Protein AF-A0A6A4GNB5-F1 (afdb_monomer_lite)

Structure (mmCIF, N/CA/C/O backbone):
data_AF-A0A6A4GNB5-F1
#
_entry.id   AF-A0A6A4GNB5-F1
#
loop_
_atom_site.group_PDB
_atom_site.id
_atom_site.type_symbol
_atom_site.label_atom_id
_atom_site.label_alt_id
_atom_site.label_comp_id
_atom_site.label_asym_id
_atom_site.label_entity_id
_atom_site.label_seq_id
_atom_site.pdbx_PDB_ins_code
_atom_site.Cartn_x
_atom_site.Cartn_y
_atom_site.Cartn_z
_atom_site.occupancy
_atom_site.B_iso_or_equiv
_atom_site.auth_seq_id
_atom_site.auth_comp_id
_atom_site.auth_asym_id
_atom_site.auth_atom_id
_atom_site.pdbx_PDB_model_num
ATOM 1 N N . MET A 1 1 ? 9.837 33.954 -17.337 1.00 42.62 1 MET A N 1
ATOM 2 C CA . MET A 1 1 ? 8.956 33.979 -18.533 1.00 42.62 1 MET A CA 1
ATOM 3 C C . MET A 1 1 ? 9.081 35.262 -19.354 1.00 42.62 1 MET A C 1
ATOM 5 O O . MET A 1 1 ? 9.241 35.157 -20.560 1.00 42.62 1 MET A O 1
ATOM 9 N N . GLN A 1 2 ? 9.075 36.462 -18.757 1.00 51.56 2 GLN A N 1
ATOM 10 C CA . GLN A 1 2 ? 9.210 37.727 -19.510 1.00 51.56 2 GLN A CA 1
ATOM 11 C C . GLN A 1 2 ? 10.551 37.891 -20.254 1.00 51.56 2 GLN A C 1
ATOM 13 O O . GLN A 1 2 ? 10.595 38.503 -21.313 1.00 51.56 2 GLN A O 1
ATOM 18 N N . SER A 1 3 ? 11.636 37.311 -19.738 1.00 50.31 3 SER A N 1
ATOM 19 C CA . SER A 1 3 ? 12.963 37.313 -20.369 1.00 50.31 3 SER A CA 1
ATOM 20 C C . SER A 1 3 ? 13.026 36.488 -21.661 1.00 50.31 3 SER A C 1
ATOM 22 O O . SER A 1 3 ? 13.654 36.925 -22.617 1.00 50.31 3 SER A O 1
ATOM 24 N N . LEU A 1 4 ? 12.329 35.348 -21.718 1.00 47.59 4 LEU A N 1
ATOM 25 C CA . LEU A 1 4 ? 12.220 34.511 -22.922 1.00 47.59 4 LEU A CA 1
ATOM 26 C C . LEU A 1 4 ? 11.315 35.145 -23.984 1.00 47.59 4 LEU A C 1
ATOM 28 O O . LEU A 1 4 ? 11.635 35.096 -25.165 1.00 47.59 4 LEU A O 1
ATOM 32 N N . LEU A 1 5 ? 10.221 35.787 -23.563 1.00 62.22 5 LEU A N 1
ATOM 33 C CA . LEU A 1 5 ? 9.347 36.539 -24.469 1.00 62.22 5 LEU A CA 1
ATOM 34 C C . LEU A 1 5 ? 10.069 37.744 -25.074 1.00 62.22 5 LEU A C 1
ATOM 36 O O . LEU A 1 5 ? 9.971 37.975 -26.273 1.00 62.22 5 LEU A O 1
ATOM 40 N N . ARG A 1 6 ? 10.837 38.477 -24.263 1.00 56.16 6 ARG A N 1
ATOM 41 C CA . ARG A 1 6 ? 11.647 39.599 -24.740 1.00 56.16 6 ARG A CA 1
ATOM 42 C C . ARG A 1 6 ? 12.725 39.139 -25.720 1.00 56.16 6 ARG A C 1
ATOM 44 O O . ARG A 1 6 ? 12.811 39.698 -26.803 1.00 56.16 6 ARG A O 1
ATOM 51 N N . TRP A 1 7 ? 13.449 38.067 -25.393 1.00 66.81 7 TRP A N 1
ATOM 52 C CA . TRP A 1 7 ? 14.433 37.480 -26.304 1.00 66.81 7 TRP A CA 1
ATOM 53 C C . TRP A 1 7 ? 13.791 37.002 -27.617 1.00 66.81 7 TRP A C 1
ATOM 55 O O . TRP A 1 7 ? 14.328 37.253 -28.692 1.00 66.81 7 TRP A O 1
ATOM 65 N N . GLY A 1 8 ? 12.616 36.368 -27.545 1.00 56.78 8 GLY A N 1
ATOM 66 C CA . GLY A 1 8 ? 11.867 35.921 -28.719 1.00 56.78 8 GLY A CA 1
ATOM 67 C C . GLY A 1 8 ? 11.406 37.073 -29.611 1.00 56.78 8 GLY A C 1
ATOM 68 O O . GLY A 1 8 ? 11.487 36.957 -30.827 1.00 56.78 8 GLY A O 1
ATOM 69 N N . ILE A 1 9 ? 10.984 38.198 -29.030 1.00 66.50 9 ILE A N 1
ATOM 70 C CA . ILE A 1 9 ? 10.600 39.407 -29.776 1.00 66.50 9 ILE A CA 1
ATOM 71 C C . ILE A 1 9 ? 11.830 40.080 -30.400 1.00 66.50 9 ILE A C 1
ATOM 73 O O . ILE A 1 9 ? 11.778 40.477 -31.558 1.00 66.50 9 ILE A O 1
ATOM 77 N N . GLU A 1 10 ? 12.943 40.162 -29.669 1.00 61.97 10 GLU A N 1
ATOM 78 C CA . GLU A 1 10 ? 14.196 40.771 -30.142 1.00 61.97 10 GLU A CA 1
ATOM 79 C C . GLU A 1 10 ? 14.857 39.976 -31.281 1.00 61.97 10 GLU A C 1
ATOM 81 O O . GLU A 1 10 ? 15.530 40.562 -32.126 1.00 61.97 10 GLU A O 1
ATOM 86 N N . ASN A 1 11 ? 14.649 38.656 -31.329 1.00 59.22 11 ASN A N 1
ATOM 87 C CA . ASN A 1 11 ? 15.238 37.766 -32.337 1.00 59.22 11 ASN A CA 1
ATOM 88 C C . ASN A 1 11 ? 14.237 37.302 -33.411 1.00 59.22 11 ASN A C 1
ATOM 90 O O . ASN A 1 11 ? 14.600 36.523 -34.293 1.00 59.22 11 ASN A O 1
ATOM 94 N N . SER A 1 12 ? 12.991 37.782 -33.364 1.00 52.91 12 SER A N 1
ATOM 95 C CA . SER A 1 12 ? 12.018 37.589 -34.440 1.00 52.91 12 SER A CA 1
ATOM 96 C C . SER A 1 12 ? 12.121 38.762 -35.406 1.00 52.91 12 SER A C 1
ATOM 98 O O . SER A 1 12 ? 11.853 39.905 -35.047 1.00 52.91 12 SER A O 1
ATOM 100 N N . THR A 1 13 ? 12.526 38.496 -36.646 1.00 51.34 13 THR A N 1
ATOM 101 C CA . THR A 1 13 ? 12.601 39.521 -37.693 1.00 51.34 13 THR A CA 1
ATOM 102 C C 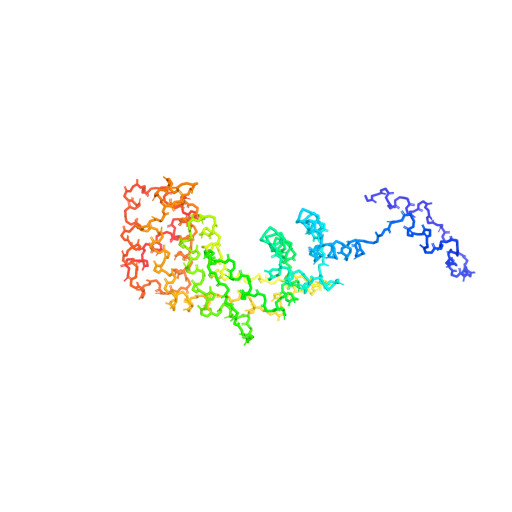. THR A 1 13 ? 11.221 40.150 -37.928 1.00 51.34 13 THR A C 1
ATOM 104 O O . THR A 1 13 ? 10.265 39.397 -38.146 1.00 51.34 13 THR A O 1
ATOM 107 N N . PRO A 1 14 ? 11.090 41.491 -37.940 1.00 47.81 14 PRO A N 1
ATOM 108 C CA . PRO A 1 14 ? 9.859 42.152 -38.346 1.00 47.81 14 PRO A CA 1
ATOM 109 C C . PRO A 1 14 ? 9.521 41.738 -39.776 1.00 47.81 14 PRO A C 1
ATOM 111 O O . PRO A 1 14 ? 10.342 41.852 -40.686 1.00 47.81 14 PRO A O 1
ATOM 114 N N . GLN A 1 15 ? 8.320 41.207 -39.959 1.00 48.16 15 GLN A N 1
ATOM 115 C CA . GLN A 1 15 ? 7.794 40.810 -41.252 1.00 48.16 15 GLN A CA 1
ATOM 116 C C . GLN A 1 15 ? 7.449 42.081 -42.037 1.00 48.16 15 GLN A C 1
ATOM 118 O O . GLN A 1 15 ? 6.318 42.560 -41.992 1.00 48.16 15 GLN A O 1
ATOM 123 N N . ASP A 1 16 ? 8.443 42.656 -42.717 1.00 44.44 16 ASP A N 1
ATOM 124 C CA . ASP A 1 16 ? 8.198 43.686 -43.719 1.00 44.44 16 ASP A CA 1
ATOM 125 C C . ASP A 1 16 ? 7.262 43.118 -44.790 1.00 44.44 16 ASP A C 1
ATOM 127 O O . ASP A 1 16 ? 7.420 41.9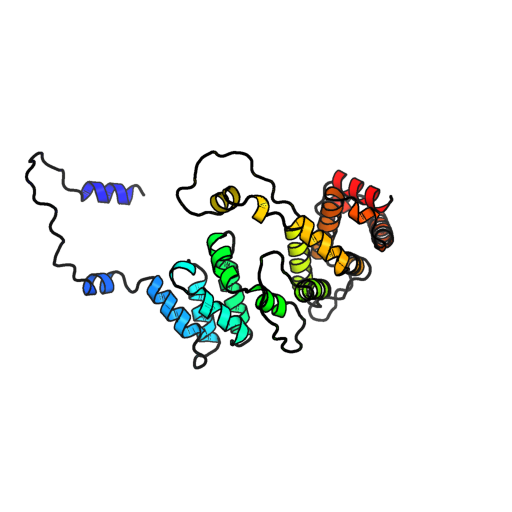96 -45.281 1.00 44.44 16 ASP A O 1
ATOM 131 N N . ALA A 1 17 ? 6.242 43.909 -45.105 1.00 47.84 17 ALA A N 1
ATOM 132 C CA . ALA A 1 17 ? 5.132 43.595 -45.984 1.00 47.84 17 ALA A CA 1
ATOM 133 C C . ALA A 1 17 ? 5.570 43.397 -47.448 1.00 47.84 17 ALA A C 1
ATOM 135 O O . ALA A 1 17 ? 5.301 44.232 -48.309 1.00 47.84 17 ALA A O 1
ATOM 136 N N . ASN A 1 18 ? 6.212 42.268 -47.750 1.00 42.56 18 ASN A N 1
ATOM 137 C CA . ASN A 1 18 ? 6.386 41.789 -49.114 1.00 42.56 18 ASN A CA 1
ATOM 138 C C . ASN A 1 18 ? 5.988 40.309 -49.186 1.00 42.56 18 ASN A C 1
ATOM 140 O O . ASN A 1 18 ? 6.663 39.423 -48.667 1.00 42.56 18 ASN A O 1
ATOM 144 N N . THR A 1 19 ? 4.848 40.043 -49.815 1.00 50.81 19 THR A N 1
ATOM 145 C CA . THR A 1 19 ? 4.125 38.761 -49.875 1.00 50.81 19 THR A CA 1
ATOM 146 C C . THR A 1 19 ? 4.803 37.667 -50.717 1.00 50.81 19 THR A C 1
ATOM 148 O O . THR A 1 19 ? 4.126 36.774 -51.205 1.00 50.81 19 THR A O 1
ATOM 151 N N . ASN A 1 20 ? 6.131 37.680 -50.867 1.00 51.56 20 ASN A N 1
ATOM 152 C CA . ASN A 1 20 ? 6.889 36.685 -51.641 1.00 51.56 20 ASN A CA 1
ATOM 153 C C . ASN A 1 20 ? 8.238 36.312 -50.992 1.00 51.56 20 ASN A C 1
ATOM 155 O O . ASN A 1 20 ? 9.244 36.154 -51.682 1.00 51.56 20 ASN A O 1
ATOM 159 N N . ALA A 1 21 ? 8.292 36.164 -49.666 1.00 48.59 21 ALA A N 1
ATOM 160 C CA . ALA A 1 21 ? 9.437 35.512 -49.030 1.00 48.59 21 ALA A CA 1
ATOM 161 C C . ALA A 1 21 ? 9.293 33.981 -49.168 1.00 48.59 21 ALA A C 1
ATOM 163 O O . ALA A 1 21 ? 8.255 33.445 -48.766 1.00 48.59 21 ALA A O 1
ATOM 164 N N . PRO A 1 22 ? 10.282 33.258 -49.734 1.00 50.69 22 PRO A N 1
ATOM 165 C CA . PRO A 1 22 ? 10.256 31.801 -49.728 1.00 50.69 22 PRO A CA 1
ATOM 166 C C . PRO A 1 22 ? 10.206 31.295 -48.277 1.00 50.69 22 PRO A C 1
ATOM 168 O O . PRO A 1 22 ? 10.754 31.953 -47.386 1.00 50.69 22 PRO A O 1
ATOM 171 N N . PRO A 1 23 ? 9.534 30.156 -48.015 1.00 55.41 23 PRO A N 1
ATOM 172 C CA . PRO A 1 23 ? 9.429 29.606 -46.668 1.00 55.41 23 PRO A CA 1
ATOM 173 C C . PRO A 1 23 ? 10.828 29.470 -46.053 1.00 55.41 23 PRO A C 1
ATOM 175 O O . PRO A 1 23 ? 11.766 29.155 -46.791 1.00 55.41 23 PRO A O 1
ATOM 178 N N . PRO A 1 24 ? 10.986 29.706 -44.735 1.00 56.59 24 PRO A N 1
ATOM 179 C CA . PRO A 1 24 ? 12.287 29.657 -44.085 1.00 56.59 24 PRO A CA 1
ATOM 180 C C . PRO A 1 24 ? 12.951 28.318 -44.400 1.00 56.59 24 PRO A C 1
ATOM 182 O O . PRO A 1 24 ? 12.452 27.250 -44.036 1.00 56.59 24 PRO A O 1
ATOM 185 N N . THR A 1 25 ? 14.058 28.375 -45.136 1.00 57.12 25 THR A N 1
ATOM 186 C CA . THR A 1 25 ? 14.851 27.204 -45.483 1.00 57.12 25 THR A CA 1
ATOM 187 C C . THR A 1 25 ? 15.336 26.581 -44.181 1.00 57.12 25 THR A C 1
ATOM 189 O O . THR A 1 25 ? 15.928 27.270 -43.347 1.00 57.12 25 THR A O 1
ATOM 192 N N . ARG A 1 26 ? 15.072 25.282 -43.975 1.00 54.56 26 ARG A N 1
ATOM 193 C CA . ARG A 1 26 ? 15.668 24.549 -42.850 1.00 54.56 26 ARG A CA 1
ATOM 194 C C . ARG A 1 26 ? 17.178 24.761 -42.916 1.00 54.56 26 ARG A C 1
ATOM 196 O O . ARG A 1 26 ? 17.787 24.462 -43.940 1.00 54.56 26 ARG A O 1
ATOM 203 N N . ARG A 1 27 ? 17.746 25.301 -41.838 1.00 54.72 27 ARG A N 1
ATOM 204 C CA . ARG A 1 27 ? 19.188 25.463 -41.649 1.00 54.72 27 ARG A CA 1
ATOM 205 C C . ARG A 1 27 ? 19.870 24.107 -41.837 1.00 54.72 27 ARG A C 1
ATOM 207 O O . ARG A 1 27 ? 19.710 23.214 -41.013 1.00 54.72 27 ARG A O 1
ATOM 214 N N . SER A 1 28 ? 20.547 23.933 -42.969 1.00 58.00 28 SER A N 1
ATOM 215 C CA . SER A 1 28 ? 21.231 22.696 -43.367 1.00 58.00 28 SER A CA 1
ATOM 216 C C . SER A 1 28 ? 22.565 22.481 -42.641 1.00 58.00 28 SER A C 1
ATOM 218 O O . SER A 1 28 ? 23.207 21.457 -42.834 1.00 58.00 28 SER A O 1
ATOM 220 N N . ASP A 1 29 ? 22.987 23.453 -41.832 1.00 60.56 29 ASP A N 1
ATOM 221 C CA . ASP A 1 29 ? 24.193 23.458 -40.999 1.00 60.56 29 ASP A CA 1
ATOM 222 C C . ASP A 1 29 ? 23.993 22.793 -39.626 1.00 60.56 29 ASP A C 1
ATOM 224 O O . ASP A 1 29 ? 24.969 22.439 -38.968 1.00 60.56 29 ASP A O 1
ATOM 228 N N . LEU A 1 30 ? 22.746 22.564 -39.204 1.00 55.66 30 LEU A N 1
ATOM 229 C CA . LEU A 1 30 ? 22.427 21.811 -37.991 1.00 55.66 30 LEU A CA 1
ATOM 230 C C . LEU A 1 30 ? 22.296 20.322 -38.330 1.00 55.66 30 LEU A C 1
ATOM 232 O O . LEU A 1 30 ? 21.196 19.793 -38.492 1.00 55.66 30 LEU A O 1
ATOM 236 N N . ASN A 1 31 ? 23.439 19.654 -38.478 1.00 65.50 31 ASN A N 1
ATOM 237 C CA . ASN A 1 31 ? 23.479 18.200 -38.617 1.00 65.50 31 ASN A CA 1
ATOM 238 C C . ASN A 1 31 ? 22.973 17.556 -37.303 1.00 65.50 31 ASN A C 1
ATOM 240 O O . ASN A 1 31 ? 23.330 18.068 -36.238 1.00 65.50 31 ASN A O 1
ATOM 244 N N . PRO A 1 32 ? 22.188 16.459 -37.326 1.00 65.00 32 PRO A N 1
ATOM 245 C CA . PRO A 1 32 ? 21.670 15.814 -36.115 1.00 65.00 32 PRO A CA 1
ATOM 246 C C . PRO A 1 32 ? 22.760 15.506 -35.082 1.00 65.00 32 PRO A C 1
ATOM 248 O O . PRO A 1 32 ? 22.564 15.754 -33.904 1.00 65.00 32 PRO A O 1
ATOM 251 N N . GLU A 1 33 ? 23.960 15.132 -35.533 1.00 68.31 33 GLU A N 1
ATOM 252 C CA . GLU A 1 33 ? 25.117 14.897 -34.658 1.00 68.31 33 GLU A CA 1
ATOM 253 C C . GLU A 1 33 ? 25.563 16.138 -33.861 1.00 68.31 33 GLU A C 1
ATOM 255 O O . GLU A 1 33 ? 26.023 16.010 -32.732 1.00 68.31 33 GLU A O 1
ATOM 260 N N . ILE A 1 34 ? 25.427 17.352 -34.413 1.00 68.88 34 ILE A N 1
ATOM 261 C CA . ILE A 1 34 ? 25.762 18.602 -33.705 1.00 68.88 34 ILE A CA 1
ATOM 262 C C . ILE A 1 34 ? 24.663 18.942 -32.693 1.00 68.88 34 ILE A C 1
ATOM 264 O O . ILE A 1 34 ? 24.955 19.465 -31.619 1.00 68.88 34 ILE A O 1
ATOM 268 N N . ILE A 1 35 ? 23.407 18.632 -33.025 1.00 67.00 35 ILE A N 1
ATOM 269 C CA . ILE A 1 35 ? 22.266 18.795 -32.120 1.00 67.00 35 ILE A CA 1
ATOM 270 C C . ILE A 1 35 ? 22.406 17.834 -30.932 1.00 67.00 35 ILE A C 1
ATOM 272 O O . ILE A 1 35 ? 22.287 18.278 -29.794 1.00 67.00 35 ILE A O 1
ATOM 276 N N . ASP A 1 36 ? 22.746 16.570 -31.180 1.00 67.81 36 ASP A N 1
ATOM 277 C CA . ASP A 1 36 ? 22.967 15.557 -30.143 1.00 67.81 36 ASP A CA 1
ATOM 278 C C . ASP A 1 36 ? 24.204 15.878 -29.289 1.00 67.81 36 ASP A C 1
ATOM 280 O O . ASP A 1 36 ? 24.191 15.695 -28.074 1.00 67.81 36 ASP A O 1
ATOM 284 N N . LEU A 1 37 ? 25.262 16.438 -29.889 1.00 71.62 37 LEU A N 1
ATOM 285 C CA . LEU A 1 37 ? 26.440 16.906 -29.151 1.00 71.62 37 LEU A CA 1
ATOM 286 C C . LEU A 1 37 ? 26.121 18.097 -28.231 1.00 71.62 37 LEU A C 1
ATOM 288 O O . LEU A 1 37 ? 26.737 18.240 -27.176 1.00 71.62 37 LEU A O 1
ATOM 292 N N . LEU A 1 38 ? 25.179 18.960 -28.626 1.00 72.62 38 LEU A N 1
ATOM 293 C CA . LEU A 1 38 ? 24.798 20.155 -27.869 1.00 72.62 38 LEU A CA 1
ATOM 294 C C . LEU A 1 38 ? 23.736 19.865 -26.793 1.00 72.62 38 LEU A C 1
ATOM 296 O O . LEU A 1 38 ? 23.764 20.486 -25.732 1.00 72.62 38 LEU A O 1
ATOM 300 N N . LEU A 1 39 ? 22.789 18.966 -27.079 1.00 70.50 39 LEU A N 1
ATOM 301 C CA . LEU A 1 39 ? 21.651 18.640 -26.210 1.00 70.50 39 LEU A CA 1
ATOM 302 C C . LEU A 1 39 ? 21.870 17.381 -25.361 1.00 70.50 39 LEU A C 1
ATOM 304 O O . LEU A 1 39 ? 21.165 17.198 -24.372 1.00 70.50 39 LEU A O 1
ATOM 308 N N . GLY A 1 40 ? 22.853 16.548 -25.707 1.00 75.00 40 GLY A N 1
ATOM 309 C CA . GLY A 1 40 ? 23.080 15.257 -25.068 1.00 75.00 40 GLY A CA 1
ATOM 310 C C . GLY A 1 40 ? 22.045 14.204 -25.473 1.00 75.00 40 GLY A C 1
ATOM 311 O O . GLY A 1 40 ? 21.221 14.415 -26.363 1.00 75.00 40 GLY A O 1
ATOM 312 N N . LYS A 1 41 ? 22.098 13.044 -24.806 1.00 78.31 41 LYS A N 1
ATOM 313 C CA . LYS A 1 41 ? 21.099 11.979 -24.980 1.00 78.31 41 LYS A CA 1
ATOM 314 C C . LYS A 1 41 ? 19.733 12.458 -24.505 1.00 78.31 41 LYS A C 1
ATOM 316 O O . LYS A 1 41 ? 19.635 13.193 -23.524 1.00 78.31 41 LYS A O 1
ATOM 321 N N . SER A 1 42 ? 18.679 11.983 -25.155 1.00 81.38 42 SER A N 1
ATOM 322 C CA . SER A 1 42 ? 17.320 12.250 -24.689 1.00 81.38 42 SER A CA 1
ATOM 323 C C . SER A 1 42 ? 17.026 11.528 -23.368 1.00 81.38 42 SER A C 1
ATOM 325 O O . SER A 1 42 ? 17.522 10.424 -23.130 1.00 81.38 42 SER A O 1
ATOM 327 N N . ASP A 1 43 ? 16.134 12.088 -22.544 1.00 76.81 43 ASP A N 1
ATOM 328 C CA . ASP A 1 43 ? 15.658 11.436 -21.310 1.00 76.81 43 ASP A CA 1
ATOM 329 C C . ASP A 1 43 ? 15.139 10.012 -21.580 1.00 76.81 43 ASP A C 1
ATOM 331 O O . ASP A 1 43 ? 15.375 9.087 -20.809 1.00 76.81 43 ASP A O 1
ATOM 335 N N . ALA A 1 44 ? 14.485 9.802 -22.726 1.00 81.81 44 ALA A N 1
ATOM 336 C CA . ALA A 1 44 ? 13.978 8.498 -23.142 1.00 81.81 44 ALA A CA 1
ATOM 337 C C . ALA A 1 44 ? 15.084 7.458 -23.390 1.00 81.81 44 ALA A C 1
ATOM 339 O O . ALA A 1 44 ? 14.875 6.269 -23.137 1.00 81.81 44 ALA A O 1
ATOM 340 N N . GLU A 1 45 ? 16.236 7.878 -23.913 1.00 84.12 45 GLU A N 1
ATOM 341 C CA . GLU A 1 45 ? 17.396 7.005 -24.111 1.00 84.12 45 GLU A CA 1
ATOM 342 C C . GLU A 1 45 ? 18.079 6.703 -22.782 1.00 84.12 45 GLU A C 1
ATOM 344 O O . GLU A 1 45 ? 18.349 5.536 -22.502 1.00 84.12 45 GLU A O 1
ATOM 349 N N . LEU A 1 46 ? 18.256 7.716 -21.926 1.00 84.75 46 LEU A N 1
ATOM 350 C CA . LEU A 1 46 ? 18.803 7.541 -20.578 1.00 84.75 46 LEU A CA 1
ATOM 351 C C . LEU A 1 46 ? 17.964 6.558 -19.753 1.00 84.75 46 LEU A C 1
ATOM 353 O O . LEU A 1 46 ? 18.512 5.670 -19.108 1.00 84.75 46 LEU A O 1
ATOM 357 N N . MET A 1 47 ? 16.635 6.633 -19.844 1.00 86.38 47 MET A N 1
ATOM 358 C CA . MET A 1 47 ? 15.736 5.695 -19.167 1.00 86.38 47 MET A CA 1
ATOM 359 C C . MET A 1 47 ? 15.864 4.256 -19.678 1.00 86.38 47 MET A C 1
ATOM 361 O O . MET A 1 47 ? 15.764 3.306 -18.903 1.00 86.38 47 MET A O 1
ATOM 365 N N . LYS A 1 48 ? 16.070 4.062 -20.985 1.00 88.75 48 LYS A N 1
ATOM 366 C CA . LYS A 1 48 ? 16.279 2.719 -21.548 1.00 88.75 48 LYS A CA 1
ATOM 367 C C . LYS A 1 48 ? 17.625 2.141 -21.129 1.00 88.75 48 LYS A C 1
ATOM 369 O O . LYS A 1 48 ? 17.701 0.949 -20.848 1.00 88.75 48 LYS A O 1
ATOM 374 N N . GLU A 1 49 ? 18.661 2.974 -21.066 1.00 90.88 49 GLU A N 1
ATOM 375 C CA . GLU A 1 49 ? 19.979 2.580 -20.562 1.00 90.88 49 GLU A CA 1
ATOM 376 C C . GLU A 1 49 ? 19.919 2.221 -19.076 1.00 90.88 49 GLU A C 1
ATOM 378 O O . GLU A 1 49 ? 20.392 1.153 -18.692 1.00 90.88 49 GLU A O 1
ATOM 383 N N . ALA A 1 50 ? 19.256 3.043 -18.262 1.00 91.88 50 ALA A N 1
ATOM 384 C CA . ALA A 1 50 ? 19.016 2.766 -16.851 1.00 91.88 50 ALA A CA 1
ATOM 385 C C . ALA A 1 50 ? 18.241 1.452 -16.657 1.00 91.88 50 ALA A C 1
ATOM 387 O O . ALA A 1 50 ? 18.652 0.595 -15.877 1.00 91.88 50 ALA A O 1
ATOM 388 N N . MET A 1 51 ? 17.184 1.218 -17.443 1.00 93.94 51 MET A N 1
ATOM 389 C CA . MET A 1 51 ? 16.467 -0.058 -17.404 1.00 93.94 51 MET A CA 1
ATOM 390 C C . MET A 1 51 ? 17.370 -1.244 -17.758 1.00 93.94 51 MET A C 1
ATOM 392 O O . MET A 1 51 ? 17.308 -2.279 -17.099 1.00 93.94 51 MET A O 1
ATOM 396 N N . ALA A 1 52 ? 18.214 -1.104 -18.785 1.00 94.19 52 ALA A N 1
ATOM 397 C CA . ALA A 1 52 ? 19.136 -2.157 -19.197 1.00 94.19 52 ALA A CA 1
ATOM 398 C C . ALA A 1 52 ? 20.143 -2.506 -18.089 1.00 94.19 52 ALA A C 1
ATOM 400 O O . ALA A 1 52 ? 20.447 -3.681 -17.903 1.00 94.19 52 ALA A O 1
ATOM 401 N N . ILE A 1 53 ? 20.611 -1.510 -17.329 1.00 94.38 53 ILE A N 1
ATOM 402 C CA . ILE A 1 53 ? 21.477 -1.724 -16.162 1.00 94.38 53 ILE A CA 1
ATOM 403 C C . ILE A 1 53 ? 20.698 -2.429 -15.046 1.00 94.38 53 ILE A C 1
ATOM 405 O O . ILE A 1 53 ? 21.170 -3.435 -14.526 1.00 94.38 53 ILE A O 1
ATOM 409 N N . ALA A 1 54 ? 19.490 -1.962 -14.717 1.00 94.19 54 ALA A N 1
ATOM 410 C CA . ALA A 1 54 ? 18.684 -2.506 -13.622 1.00 94.19 54 ALA A CA 1
ATOM 411 C C . ALA A 1 54 ? 18.356 -4.006 -13.786 1.00 94.19 54 ALA A C 1
ATOM 413 O O . ALA A 1 54 ? 18.335 -4.760 -12.802 1.00 94.19 54 ALA A O 1
ATOM 414 N N . VAL A 1 55 ? 18.124 -4.465 -15.022 1.00 95.19 55 VAL A N 1
ATOM 415 C CA . VAL A 1 55 ? 17.815 -5.877 -15.327 1.00 95.19 55 VAL A CA 1
ATOM 416 C C . VAL A 1 55 ? 19.046 -6.769 -15.502 1.00 95.19 55 VAL A C 1
ATOM 418 O O . VAL A 1 55 ? 18.900 -7.992 -15.504 1.00 95.19 55 VAL A O 1
ATOM 421 N N . ASP A 1 56 ? 20.247 -6.202 -15.635 1.00 94.50 56 ASP A N 1
ATOM 422 C CA . ASP A 1 56 ? 21.470 -6.976 -15.850 1.00 94.50 56 ASP A CA 1
ATOM 423 C C . ASP A 1 56 ? 21.939 -7.641 -14.549 1.00 94.50 56 ASP A C 1
ATOM 425 O O . ASP A 1 56 ? 22.496 -7.007 -13.654 1.00 94.50 56 ASP A O 1
ATOM 429 N N . ALA A 1 57 ? 21.748 -8.957 -14.457 1.00 92.69 57 ALA A N 1
ATOM 430 C CA . ALA A 1 57 ? 22.168 -9.751 -13.305 1.00 92.69 57 ALA A CA 1
ATOM 431 C C . ALA A 1 57 ? 23.698 -9.835 -13.124 1.00 92.69 57 ALA A C 1
ATOM 433 O O . ALA A 1 57 ? 24.148 -10.312 -12.086 1.00 92.69 57 ALA A O 1
ATOM 434 N N . ASN A 1 58 ? 24.497 -9.391 -14.104 1.00 94.69 58 ASN A N 1
ATOM 435 C CA . ASN A 1 58 ? 25.958 -9.325 -13.982 1.00 94.69 58 ASN A CA 1
ATOM 436 C C . ASN A 1 58 ? 26.446 -8.029 -13.316 1.00 94.69 58 ASN A C 1
ATOM 438 O O . ASN A 1 58 ? 27.638 -7.906 -13.025 1.00 94.69 58 ASN A O 1
ATOM 442 N N . ARG A 1 59 ? 25.555 -7.054 -13.100 1.00 94.25 59 ARG A N 1
ATOM 443 C CA . ARG A 1 59 ? 25.850 -5.813 -12.376 1.00 94.25 59 ARG A CA 1
ATOM 444 C C . ARG A 1 59 ? 25.701 -6.009 -10.871 1.00 94.25 59 ARG A C 1
ATOM 446 O O . ARG A 1 59 ? 24.966 -6.889 -10.421 1.00 94.25 59 ARG A O 1
ATOM 453 N N . SER A 1 60 ? 26.410 -5.185 -10.098 1.00 95.44 60 SER A N 1
ATOM 454 C CA . SER A 1 60 ? 26.249 -5.145 -8.641 1.00 95.44 60 SER A CA 1
ATOM 455 C C . SER A 1 60 ? 24.815 -4.743 -8.275 1.00 95.44 60 SER A C 1
ATOM 457 O O . SER A 1 60 ? 24.117 -4.109 -9.066 1.00 95.44 60 SER A O 1
ATOM 459 N N . GLU A 1 61 ? 24.356 -5.119 -7.079 1.00 94.44 61 GLU A N 1
ATOM 460 C CA . GLU A 1 61 ? 23.046 -4.666 -6.594 1.00 94.44 61 GLU A CA 1
ATOM 461 C C . GLU A 1 61 ? 22.987 -3.137 -6.506 1.00 94.44 61 GLU A C 1
ATOM 463 O O . GLU A 1 61 ? 21.998 -2.561 -6.946 1.00 94.44 61 GLU A O 1
ATOM 468 N N . ASP A 1 62 ? 24.070 -2.499 -6.055 1.00 95.12 62 ASP A N 1
ATOM 469 C CA . ASP A 1 62 ? 24.183 -1.040 -5.961 1.00 95.12 62 ASP A CA 1
ATOM 470 C C . ASP A 1 62 ? 24.049 -0.363 -7.338 1.00 95.12 62 ASP A C 1
ATOM 472 O O . ASP A 1 62 ? 23.204 0.510 -7.499 1.00 95.12 62 ASP A O 1
ATOM 476 N N . ASP A 1 63 ? 24.768 -0.830 -8.373 1.00 95.88 63 ASP A N 1
ATOM 477 C CA . ASP A 1 63 ? 24.659 -0.276 -9.738 1.00 95.88 63 ASP A CA 1
ATOM 478 C C . ASP A 1 63 ? 23.221 -0.392 -10.275 1.00 95.88 63 ASP A C 1
ATOM 480 O O . ASP A 1 63 ? 22.735 0.463 -11.020 1.00 95.88 63 ASP A O 1
ATOM 484 N N . ARG A 1 64 ? 22.539 -1.491 -9.934 1.00 96.19 64 ARG A N 1
ATOM 485 C CA . ARG A 1 64 ? 21.161 -1.756 -10.366 1.00 96.19 64 ARG A CA 1
ATOM 486 C C . ARG A 1 64 ? 20.161 -0.880 -9.621 1.00 96.19 64 ARG A C 1
ATOM 488 O O . ARG A 1 64 ? 19.175 -0.470 -10.226 1.00 96.19 64 ARG A O 1
ATOM 495 N N . ILE A 1 65 ? 20.404 -0.611 -8.342 1.00 93.19 65 ILE A N 1
ATOM 496 C CA . ILE A 1 65 ? 19.598 0.283 -7.507 1.00 93.19 65 ILE A CA 1
ATOM 497 C C . ILE A 1 65 ? 19.757 1.729 -7.978 1.00 93.19 65 ILE A C 1
ATOM 499 O O . ILE A 1 65 ? 18.753 2.360 -8.296 1.00 93.19 65 ILE A O 1
ATOM 503 N N . ASP A 1 66 ? 20.989 2.201 -8.169 1.00 93.00 66 ASP A N 1
ATOM 504 C CA . ASP A 1 66 ? 21.269 3.538 -8.707 1.00 93.00 66 ASP A CA 1
ATOM 505 C C . ASP A 1 66 ? 20.592 3.739 -10.075 1.00 93.00 66 ASP A C 1
ATOM 507 O O . ASP A 1 66 ? 20.065 4.806 -10.403 1.00 93.00 66 ASP A O 1
ATOM 511 N N . ALA A 1 67 ? 20.566 2.693 -10.904 1.00 93.50 67 ALA A N 1
ATOM 512 C CA . ALA A 1 67 ? 19.858 2.725 -12.176 1.00 93.50 67 ALA A CA 1
ATOM 513 C C . ALA A 1 67 ? 18.329 2.809 -12.013 1.00 93.50 67 ALA A C 1
ATOM 515 O O . ALA A 1 67 ? 17.676 3.481 -12.810 1.00 93.50 67 ALA A O 1
ATOM 516 N N . LEU A 1 68 ? 17.746 2.167 -10.997 1.00 92.00 68 LEU A N 1
ATOM 517 C CA . LEU A 1 68 ? 16.315 2.274 -10.694 1.00 92.00 68 LEU A CA 1
ATOM 518 C C . LEU A 1 68 ? 15.935 3.667 -10.177 1.00 92.00 68 LEU A C 1
ATOM 520 O O . LEU A 1 68 ? 14.895 4.181 -10.586 1.00 92.00 68 LEU A O 1
ATOM 524 N N . ASP A 1 69 ? 16.780 4.313 -9.375 1.00 88.06 69 ASP A N 1
ATOM 525 C CA . ASP A 1 69 ? 16.537 5.679 -8.884 1.00 88.06 69 ASP A CA 1
ATOM 526 C C . ASP A 1 69 ? 16.446 6.691 -10.038 1.00 88.06 69 ASP A C 1
ATOM 528 O O . ASP A 1 69 ? 15.595 7.584 -10.054 1.00 88.06 69 ASP A O 1
ATOM 532 N N . ASN A 1 70 ? 17.233 6.481 -11.098 1.00 86.62 70 ASN A N 1
ATOM 533 C CA . ASN A 1 70 ? 17.155 7.277 -12.327 1.00 86.62 70 ASN A CA 1
ATOM 534 C C . ASN A 1 70 ? 15.814 7.132 -13.086 1.00 86.62 70 ASN A C 1
ATOM 536 O O . ASN A 1 70 ? 15.558 7.878 -14.034 1.00 86.62 70 ASN A O 1
ATOM 540 N N . LEU A 1 71 ? 14.941 6.198 -12.689 1.00 84.69 71 LEU A N 1
ATOM 541 C CA . LEU A 1 71 ? 13.607 5.991 -13.262 1.00 84.69 71 LEU A CA 1
ATOM 542 C C . LEU A 1 71 ? 12.469 6.589 -12.415 1.00 84.69 71 LEU A C 1
ATOM 544 O O . LEU A 1 71 ? 11.315 6.533 -12.843 1.00 84.69 71 LEU A O 1
ATOM 548 N N . GLU A 1 72 ? 12.750 7.169 -11.245 1.00 69.88 72 GLU A N 1
ATOM 549 C CA . GLU A 1 72 ? 11.720 7.577 -10.274 1.00 69.88 72 GLU A CA 1
ATOM 550 C C . GLU A 1 72 ? 10.834 8.752 -10.751 1.00 69.88 72 GLU A C 1
ATOM 552 O O . GLU A 1 72 ? 9.674 8.868 -10.359 1.00 69.88 72 GLU A O 1
ATOM 557 N N . MET A 1 73 ? 11.328 9.614 -11.645 1.00 64.25 73 MET A N 1
ATOM 558 C CA . MET A 1 73 ? 10.690 10.902 -11.976 1.00 64.25 73 MET A CA 1
ATOM 559 C C . MET A 1 73 ? 9.908 10.955 -13.307 1.00 64.25 73 MET A C 1
ATOM 561 O O . MET A 1 73 ? 9.554 12.040 -13.776 1.00 64.25 73 MET A O 1
ATOM 565 N N . VAL A 1 74 ? 9.646 9.820 -13.962 1.00 66.00 74 VAL A N 1
ATOM 566 C CA . VAL A 1 74 ? 9.379 9.795 -15.416 1.00 66.00 74 VAL A CA 1
ATOM 567 C C . VAL A 1 74 ? 8.181 8.936 -15.848 1.00 66.00 74 VAL A C 1
ATOM 569 O O . VAL A 1 74 ? 7.733 8.023 -15.161 1.00 66.00 74 VAL A O 1
ATOM 572 N N . ASN A 1 75 ? 7.622 9.239 -17.029 1.00 68.12 75 ASN A N 1
ATOM 573 C CA . ASN A 1 75 ? 6.450 8.540 -17.573 1.00 68.12 75 ASN A CA 1
ATOM 574 C C . ASN A 1 75 ? 6.839 7.202 -18.235 1.00 68.12 75 ASN A C 1
ATOM 576 O O . ASN A 1 75 ? 7.264 7.166 -19.391 1.00 68.12 75 ASN A O 1
ATOM 580 N N . LEU A 1 76 ? 6.630 6.105 -17.505 1.00 73.25 76 LEU A N 1
ATOM 581 C CA . LEU A 1 76 ? 7.010 4.740 -17.892 1.00 73.25 76 LEU A CA 1
ATOM 582 C C . LEU A 1 76 ? 6.207 4.150 -19.069 1.00 73.25 76 LEU A C 1
ATOM 584 O O . LEU A 1 76 ? 6.697 3.258 -19.765 1.00 73.25 76 LEU A O 1
ATOM 588 N N . GLU A 1 77 ? 4.984 4.637 -19.323 1.00 66.94 77 GLU A N 1
ATOM 589 C CA . GLU A 1 77 ? 4.082 4.049 -20.328 1.00 66.94 77 GLU A CA 1
ATOM 590 C C . GLU A 1 77 ? 4.594 4.253 -21.756 1.00 66.94 77 GLU A C 1
ATOM 592 O O . GLU A 1 77 ? 4.542 3.339 -22.576 1.00 66.94 77 GLU A O 1
ATOM 597 N N . LYS A 1 78 ? 5.162 5.425 -22.055 1.00 70.81 78 LYS A N 1
ATOM 598 C CA . LYS A 1 78 ? 5.624 5.759 -23.413 1.00 70.81 78 LYS A CA 1
ATOM 599 C C . LYS A 1 78 ? 6.852 4.959 -23.860 1.00 70.81 78 LYS A C 1
ATOM 601 O O . LYS A 1 78 ? 7.212 5.012 -25.034 1.00 70.81 78 LYS A O 1
ATOM 606 N N . LEU A 1 79 ? 7.502 4.251 -22.937 1.00 76.31 79 LEU A N 1
ATOM 607 C CA . LEU A 1 79 ? 8.791 3.594 -23.152 1.00 76.31 79 LEU A CA 1
ATOM 608 C C . LEU A 1 79 ? 8.741 2.072 -22.955 1.00 76.31 79 LEU A C 1
ATOM 610 O O . LEU A 1 79 ? 9.786 1.433 -23.017 1.00 76.31 79 LEU A O 1
ATOM 614 N N . ASN A 1 80 ? 7.546 1.490 -22.774 1.00 81.56 80 ASN A N 1
ATOM 615 C CA . ASN A 1 80 ? 7.337 0.052 -22.550 1.00 81.56 80 ASN A CA 1
ATOM 616 C C . ASN A 1 80 ? 8.162 -0.515 -21.375 1.00 81.56 80 ASN A C 1
ATOM 618 O O . ASN A 1 80 ? 8.618 -1.654 -2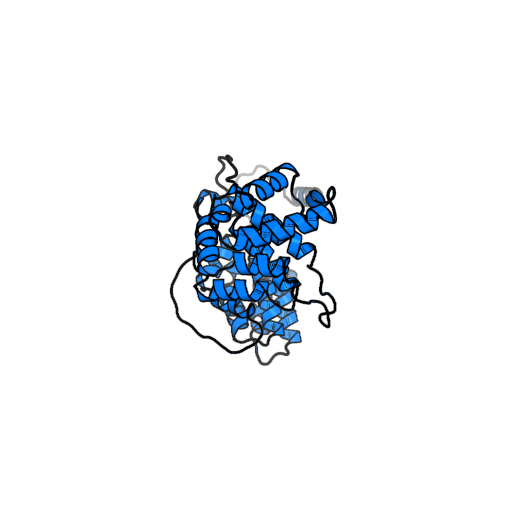1.415 1.00 81.56 80 ASN A O 1
ATOM 622 N N . LEU A 1 81 ? 8.351 0.277 -20.314 1.00 88.81 81 LEU A N 1
ATOM 623 C CA . LEU A 1 81 ? 9.187 -0.103 -19.166 1.00 88.81 81 LEU A CA 1
ATOM 624 C C . LEU A 1 81 ? 8.438 -0.899 -18.084 1.00 88.81 81 LEU A C 1
ATOM 626 O O . LEU A 1 81 ? 9.061 -1.401 -17.153 1.00 88.81 81 LEU A O 1
ATOM 630 N N . TRP A 1 82 ? 7.115 -1.053 -18.204 1.00 90.81 82 TRP A N 1
ATOM 631 C CA . TRP A 1 82 ? 6.298 -1.781 -17.227 1.00 90.81 82 TRP A CA 1
ATOM 632 C C . TRP A 1 82 ? 6.655 -3.265 -17.120 1.00 90.81 82 TRP A C 1
ATOM 634 O O . TRP A 1 82 ? 6.739 -3.790 -16.014 1.00 90.81 82 TRP A O 1
ATOM 644 N N . GLU A 1 83 ? 6.876 -3.935 -18.252 1.00 91.94 83 GLU A N 1
ATOM 645 C CA . GLU A 1 83 ? 7.236 -5.356 -18.290 1.00 91.94 83 GLU A CA 1
ATOM 646 C C . GLU A 1 83 ? 8.585 -5.644 -17.613 1.00 91.94 83 GLU A C 1
ATOM 648 O O . GLU A 1 83 ? 8.611 -6.488 -16.713 1.00 91.94 83 GLU A O 1
ATOM 653 N N . PRO A 1 84 ? 9.695 -4.954 -17.955 1.00 93.06 84 PRO A N 1
ATOM 654 C CA . PRO A 1 84 ? 10.969 -5.210 -17.292 1.00 93.06 84 PRO A CA 1
ATOM 655 C C . PRO A 1 84 ? 10.954 -4.822 -15.804 1.00 93.06 84 PRO A C 1
ATOM 657 O O . PRO A 1 84 ? 11.506 -5.565 -14.995 1.00 93.06 84 PRO A O 1
ATOM 660 N N . LEU A 1 85 ? 10.255 -3.747 -15.405 1.00 91.69 85 LEU A N 1
ATOM 661 C CA . LEU A 1 85 ? 10.068 -3.418 -13.982 1.00 91.69 85 LEU A CA 1
ATOM 662 C C . LEU A 1 85 ? 9.296 -4.503 -13.232 1.00 91.69 85 LEU A C 1
ATOM 664 O O . LEU A 1 85 ? 9.677 -4.882 -12.128 1.00 91.69 85 LEU A O 1
ATOM 668 N N . HIS A 1 86 ? 8.224 -5.026 -13.829 1.00 93.31 86 HIS A N 1
ATOM 669 C CA . HIS A 1 86 ? 7.461 -6.111 -13.222 1.00 93.31 86 HIS A CA 1
ATOM 670 C C . HIS A 1 86 ? 8.305 -7.382 -13.087 1.00 93.31 86 HIS A C 1
ATOM 672 O O . HIS A 1 86 ? 8.263 -8.047 -12.054 1.00 93.31 86 HIS A O 1
ATOM 678 N N . ALA A 1 87 ? 9.107 -7.706 -14.105 1.00 92.94 87 ALA A N 1
ATOM 679 C CA . ALA A 1 87 ? 9.978 -8.874 -14.083 1.00 92.94 87 ALA A CA 1
ATOM 680 C C . ALA A 1 87 ? 10.963 -8.828 -12.903 1.00 92.94 87 ALA A C 1
ATOM 682 O O . ALA A 1 87 ? 11.135 -9.847 -12.227 1.00 92.94 87 ALA A O 1
ATOM 683 N N . LEU A 1 88 ? 11.524 -7.651 -12.588 1.00 92.88 88 LEU A N 1
ATOM 684 C CA . LEU A 1 88 ? 12.419 -7.459 -11.439 1.00 92.88 88 LEU A CA 1
ATOM 685 C C . LEU A 1 88 ? 11.783 -7.859 -10.103 1.00 92.88 88 LEU A C 1
ATOM 687 O O . LEU A 1 88 ? 12.491 -8.374 -9.240 1.00 92.88 88 LEU A O 1
ATOM 691 N N . LEU A 1 89 ? 10.463 -7.708 -9.945 1.00 91.38 89 LEU A N 1
ATOM 692 C CA . LEU A 1 89 ? 9.747 -8.122 -8.730 1.00 91.38 89 LEU A CA 1
ATOM 693 C C . LEU A 1 89 ? 9.823 -9.634 -8.484 1.00 91.38 89 LEU A C 1
ATOM 695 O O . LEU A 1 89 ? 9.720 -10.085 -7.345 1.00 91.38 89 LEU A O 1
ATOM 699 N N . THR A 1 90 ? 10.011 -10.415 -9.546 1.00 88.56 90 THR A N 1
ATOM 700 C CA . THR A 1 90 ? 10.049 -11.883 -9.487 1.00 88.56 90 THR A CA 1
ATOM 701 C C . THR A 1 90 ? 11.463 -12.454 -9.570 1.00 88.56 90 THR A C 1
ATOM 703 O O . THR A 1 90 ? 11.715 -13.518 -9.010 1.00 88.56 90 THR A O 1
ATOM 706 N N . SER A 1 91 ? 12.390 -11.760 -10.239 1.00 88.62 91 SER A N 1
ATOM 707 C CA . SER A 1 91 ? 13.732 -12.271 -10.550 1.00 88.62 91 SER A CA 1
ATOM 708 C C . SER A 1 91 ? 14.878 -11.548 -9.836 1.00 88.62 91 SER A C 1
ATOM 710 O O . SER A 1 91 ? 15.985 -12.083 -9.785 1.00 88.62 91 SER A O 1
ATOM 712 N N . GLY A 1 92 ? 14.653 -10.340 -9.308 1.00 88.00 92 GLY A N 1
ATOM 713 C CA . GLY A 1 92 ? 15.685 -9.553 -8.633 1.00 88.00 92 GLY A CA 1
ATOM 714 C C . GLY A 1 92 ? 16.055 -10.090 -7.241 1.00 88.00 92 GLY A C 1
ATOM 715 O O . GLY A 1 92 ? 15.320 -10.900 -6.679 1.00 88.00 92 GLY A O 1
ATOM 716 N N . PRO A 1 93 ? 17.177 -9.646 -6.653 1.00 89.00 93 PRO A N 1
ATOM 717 C CA . PRO A 1 93 ? 17.407 -9.743 -5.211 1.00 89.00 93 PRO A CA 1
ATOM 718 C C . PRO A 1 93 ? 16.459 -8.805 -4.447 1.00 89.00 93 PRO A C 1
ATOM 720 O O . PRO A 1 93 ? 15.877 -7.889 -5.030 1.00 89.00 93 PRO A O 1
ATOM 723 N N . ASP A 1 94 ? 16.282 -9.024 -3.143 1.00 87.88 94 ASP A N 1
ATOM 724 C CA . ASP A 1 94 ? 15.254 -8.324 -2.354 1.00 87.88 94 ASP A CA 1
ATOM 725 C C . ASP A 1 94 ? 15.454 -6.799 -2.305 1.00 87.88 94 ASP A C 1
ATOM 727 O O . ASP A 1 94 ? 14.479 -6.048 -2.354 1.00 87.88 94 ASP A O 1
ATOM 731 N N . SER A 1 95 ? 16.706 -6.338 -2.311 1.00 87.88 95 SER A N 1
ATOM 732 C CA . SER A 1 95 ? 17.089 -4.923 -2.404 1.00 87.88 95 SER A CA 1
ATOM 733 C C . SER A 1 95 ? 16.579 -4.271 -3.702 1.00 87.88 95 SER A C 1
ATOM 735 O O . SER A 1 95 ? 15.939 -3.218 -3.675 1.00 87.88 95 SER A O 1
ATOM 737 N N . VAL A 1 96 ? 16.774 -4.942 -4.838 1.00 91.56 96 VAL A N 1
ATOM 738 C CA . VAL A 1 96 ? 16.320 -4.505 -6.167 1.00 91.56 96 VAL A CA 1
ATOM 739 C C . VAL A 1 96 ? 14.800 -4.613 -6.293 1.00 91.56 96 VAL A C 1
ATOM 741 O O . VAL A 1 96 ? 14.178 -3.720 -6.864 1.00 91.56 96 VAL A O 1
ATOM 744 N N . LYS A 1 97 ? 14.169 -5.656 -5.730 1.00 91.50 97 LYS A N 1
ATOM 745 C CA . LYS A 1 97 ? 12.699 -5.754 -5.679 1.00 91.50 97 LYS A CA 1
ATOM 746 C C . LYS A 1 97 ? 12.100 -4.565 -4.937 1.00 91.50 97 LYS A C 1
ATOM 748 O O . LYS A 1 97 ? 11.144 -3.977 -5.432 1.00 91.50 97 LYS A O 1
ATOM 753 N N . ALA A 1 98 ? 12.660 -4.198 -3.782 1.00 85.12 98 ALA A N 1
ATOM 754 C CA . ALA A 1 98 ? 12.177 -3.071 -2.989 1.00 85.12 98 ALA A CA 1
ATOM 755 C C . ALA A 1 98 ? 12.226 -1.752 -3.781 1.00 85.12 98 ALA A C 1
ATOM 757 O O . ALA A 1 98 ? 11.225 -1.035 -3.829 1.00 85.12 98 ALA A O 1
ATOM 758 N N . HIS A 1 99 ? 13.336 -1.480 -4.476 1.00 88.44 99 HIS A N 1
ATOM 759 C CA . HIS A 1 99 ? 13.470 -0.289 -5.323 1.00 88.44 99 HIS A CA 1
ATOM 760 C C . HIS A 1 99 ? 12.557 -0.343 -6.554 1.00 88.44 99 HIS A C 1
ATOM 762 O O . HIS A 1 99 ? 11.924 0.650 -6.901 1.00 88.44 99 HIS A O 1
ATOM 768 N N . ALA A 1 100 ? 12.383 -1.509 -7.180 1.00 91.00 100 ALA A N 1
ATOM 769 C CA . ALA A 1 100 ? 11.447 -1.661 -8.291 1.00 91.00 100 ALA A CA 1
ATOM 770 C C . ALA A 1 100 ? 9.990 -1.410 -7.854 1.00 91.00 100 ALA A C 1
ATOM 772 O O . ALA A 1 100 ? 9.256 -0.710 -8.552 1.00 91.00 100 ALA A O 1
ATOM 773 N N . VAL A 1 101 ? 9.571 -1.914 -6.683 1.00 88.88 101 VAL A N 1
ATOM 774 C CA . VAL A 1 101 ? 8.250 -1.607 -6.100 1.00 88.88 101 VAL A CA 1
ATOM 775 C C . VAL A 1 101 ? 8.107 -0.109 -5.839 1.00 88.88 101 VAL A C 1
ATOM 777 O O . VAL A 1 101 ? 7.041 0.443 -6.113 1.00 88.88 101 VAL A O 1
ATOM 780 N N . TRP A 1 102 ? 9.157 0.550 -5.345 1.00 85.75 102 TRP A N 1
ATOM 781 C CA . TRP A 1 102 ? 9.165 1.995 -5.115 1.00 85.75 102 TRP A CA 1
ATOM 782 C C . TRP A 1 102 ? 8.945 2.785 -6.411 1.00 85.75 102 TRP A C 1
ATOM 784 O O . TRP A 1 102 ? 7.983 3.547 -6.499 1.00 85.75 102 TRP A O 1
ATOM 794 N N . VAL A 1 103 ? 9.745 2.522 -7.451 1.00 87.88 103 VAL A N 1
ATOM 795 C CA . VAL A 1 103 ? 9.624 3.168 -8.773 1.00 87.88 103 VAL A CA 1
ATOM 796 C C . VAL A 1 103 ? 8.227 2.963 -9.365 1.00 87.88 103 VAL A C 1
ATOM 798 O O . VAL A 1 103 ? 7.594 3.913 -9.830 1.00 87.88 103 VAL A O 1
ATOM 801 N N . ILE A 1 104 ? 7.706 1.731 -9.308 1.00 89.44 104 ILE A N 1
ATOM 802 C CA . ILE A 1 104 ? 6.341 1.419 -9.749 1.00 89.44 104 ILE A CA 1
ATOM 803 C C . ILE A 1 104 ? 5.325 2.231 -8.935 1.00 89.44 104 ILE A C 1
ATOM 805 O O . ILE A 1 104 ? 4.435 2.851 -9.513 1.00 89.44 104 ILE A O 1
ATOM 809 N N . GLY A 1 105 ? 5.451 2.259 -7.606 1.00 82.38 105 GLY A N 1
ATOM 810 C CA . GLY A 1 105 ? 4.557 2.994 -6.713 1.00 82.38 105 GLY A CA 1
ATOM 811 C C . GLY A 1 105 ? 4.493 4.486 -7.037 1.00 82.38 105 GLY A C 1
ATOM 812 O O . GLY A 1 105 ? 3.397 5.028 -7.201 1.00 82.38 105 GLY A O 1
ATOM 813 N N . THR A 1 106 ? 5.651 5.126 -7.206 1.00 81.00 106 THR A N 1
ATOM 814 C CA . THR A 1 106 ? 5.760 6.545 -7.567 1.00 81.00 106 THR A CA 1
ATOM 815 C C . THR A 1 106 ? 5.130 6.824 -8.931 1.00 81.00 106 THR A C 1
ATOM 817 O O . THR A 1 106 ? 4.325 7.745 -9.063 1.00 81.00 106 THR A O 1
ATOM 820 N N . ALA A 1 107 ? 5.389 5.982 -9.935 1.00 82.56 107 ALA A N 1
ATOM 821 C CA . ALA A 1 107 ? 4.822 6.160 -11.273 1.00 82.56 107 ALA A CA 1
ATOM 822 C C . ALA A 1 107 ? 3.291 5.975 -11.332 1.00 82.56 107 ALA A C 1
ATOM 824 O O . ALA A 1 107 ? 2.618 6.571 -12.181 1.00 82.56 107 ALA A O 1
ATOM 825 N N . LEU A 1 108 ? 2.731 5.145 -10.447 1.00 82.12 108 LEU A N 1
ATOM 826 C CA . LEU A 1 108 ? 1.289 4.903 -10.334 1.00 82.12 108 LEU A CA 1
ATOM 827 C C . LEU A 1 108 ? 0.553 5.979 -9.528 1.00 82.12 108 LEU A C 1
ATOM 829 O O . LEU A 1 108 ? -0.671 6.125 -9.666 1.00 82.12 108 LEU A O 1
ATOM 833 N N . GLN A 1 109 ? 1.264 6.709 -8.669 1.00 70.31 109 GLN A N 1
ATOM 834 C CA . GLN A 1 109 ? 0.671 7.677 -7.759 1.00 70.31 109 GLN A CA 1
ATOM 835 C C . GLN A 1 109 ? -0.050 8.781 -8.541 1.00 70.31 109 GLN A C 1
ATOM 837 O O . GLN A 1 109 ? 0.515 9.430 -9.416 1.00 70.31 109 GLN A O 1
ATOM 842 N N . ASN A 1 110 ? -1.336 8.985 -8.237 1.00 70.44 110 ASN A N 1
ATOM 843 C CA . ASN A 1 110 ? -2.188 9.988 -8.887 1.00 70.44 110 ASN A CA 1
ATOM 844 C C . ASN A 1 110 ? -2.234 9.903 -10.432 1.00 70.44 110 ASN A C 1
ATOM 846 O O . ASN A 1 110 ? -2.594 10.885 -11.083 1.00 70.44 110 ASN A O 1
ATOM 850 N N . ASN A 1 111 ? -1.932 8.736 -11.021 1.00 73.75 111 ASN A N 1
ATOM 851 C CA . ASN A 1 111 ? -1.848 8.543 -12.470 1.00 73.75 111 ASN A CA 1
ATOM 852 C C . ASN A 1 111 ? -2.700 7.351 -12.966 1.00 73.75 111 ASN A C 1
ATOM 854 O O . ASN A 1 111 ? -2.194 6.239 -13.135 1.00 73.75 111 ASN A O 1
ATOM 858 N N . PRO A 1 112 ? -4.002 7.552 -13.247 1.00 77.50 112 PRO A N 1
ATOM 859 C CA . PRO A 1 112 ? -4.893 6.464 -13.661 1.00 77.50 112 PRO A CA 1
ATOM 860 C C . PRO A 1 112 ? -4.556 5.826 -15.009 1.00 77.50 112 PRO A C 1
ATOM 862 O O . PRO A 1 112 ? -4.877 4.657 -15.212 1.00 77.50 112 PRO A O 1
ATOM 865 N N . ALA A 1 113 ? -3.899 6.554 -15.917 1.00 77.00 113 ALA A N 1
ATOM 866 C CA . ALA A 1 113 ? -3.424 5.982 -17.177 1.00 77.00 113 ALA A CA 1
ATOM 867 C C . ALA A 1 113 ? -2.314 4.949 -16.921 1.00 77.00 113 ALA A C 1
ATOM 869 O O . ALA A 1 113 ? -2.408 3.816 -17.391 1.00 77.00 113 ALA A O 1
ATOM 870 N N . ALA A 1 114 ? -1.336 5.291 -16.073 1.00 81.56 114 ALA A N 1
ATOM 871 C CA . ALA A 1 114 ? -0.300 4.358 -15.631 1.00 81.56 114 ALA A CA 1
ATOM 872 C C . ALA A 1 114 ? -0.884 3.155 -14.872 1.00 81.56 114 ALA A C 1
ATOM 874 O O . ALA A 1 114 ? -0.488 2.020 -15.128 1.00 81.56 114 ALA A O 1
ATOM 875 N N . GLN A 1 115 ? -1.871 3.378 -13.996 1.00 81.44 115 GLN A N 1
ATOM 876 C CA . GLN A 1 115 ? -2.578 2.297 -13.298 1.00 81.44 115 GLN A CA 1
ATOM 877 C C . GLN A 1 115 ? -3.262 1.341 -14.273 1.00 81.44 115 GLN A C 1
ATOM 879 O O . GLN A 1 115 ? -3.119 0.128 -14.144 1.00 81.44 115 GLN A O 1
ATOM 884 N N . ASP A 1 116 ? -3.967 1.861 -15.277 1.00 80.38 116 ASP A N 1
ATOM 885 C CA . ASP A 1 116 ? -4.592 1.031 -16.305 1.00 80.38 116 ASP A CA 1
ATOM 886 C C . ASP A 1 116 ? -3.575 0.269 -17.150 1.00 80.38 116 ASP A C 1
ATOM 888 O O . ASP A 1 116 ? -3.818 -0.889 -17.489 1.00 80.38 116 ASP A O 1
ATOM 892 N N . ALA A 1 117 ? -2.455 0.903 -17.501 1.00 85.06 117 ALA A N 1
ATOM 893 C CA . ALA A 1 117 ? -1.387 0.269 -18.258 1.00 85.06 117 ALA A CA 1
ATOM 894 C C . ALA A 1 117 ? -0.754 -0.880 -17.464 1.00 85.06 117 ALA A C 1
ATOM 896 O O . ALA A 1 117 ? -0.673 -1.996 -17.973 1.00 85.06 117 ALA A O 1
ATOM 897 N N . TYR A 1 118 ? -0.383 -0.637 -16.207 1.00 87.69 118 TYR A N 1
ATOM 898 C CA . TYR A 1 118 ? 0.272 -1.631 -15.364 1.00 87.69 118 TYR A CA 1
ATOM 899 C C . TYR A 1 118 ? -0.661 -2.784 -14.975 1.00 87.69 118 TYR A C 1
ATOM 901 O O . TYR A 1 118 ? -0.244 -3.939 -14.951 1.00 87.69 118 TYR A O 1
ATOM 909 N N . LEU A 1 119 ? -1.955 -2.515 -14.760 1.00 85.56 119 LEU A N 1
ATOM 910 C CA . LEU A 1 119 ? -2.942 -3.557 -14.454 1.00 85.56 119 LEU A CA 1
ATOM 911 C C . LEU A 1 119 ? -3.120 -4.591 -15.577 1.00 85.56 119 LEU A C 1
ATOM 913 O O . LEU A 1 119 ? -3.599 -5.690 -15.296 1.00 85.56 119 LEU A O 1
ATOM 917 N N . LYS A 1 120 ? -2.724 -4.286 -16.822 1.00 88.50 120 LYS A N 1
ATOM 918 C CA . LYS A 1 120 ? -2.714 -5.264 -17.927 1.00 88.50 120 LYS A CA 1
ATOM 919 C C . LYS A 1 120 ? -1.724 -6.409 -17.695 1.00 88.50 120 LYS A C 1
ATOM 921 O O . LYS A 1 120 ? -1.906 -7.462 -18.292 1.00 88.50 120 LYS A O 1
ATOM 926 N N . LEU A 1 121 ? -0.723 -6.214 -16.831 1.00 88.00 121 LEU A N 1
ATOM 927 C CA . LEU A 1 121 ? 0.259 -7.234 -16.448 1.00 88.00 121 LEU A CA 1
ATOM 928 C C . LEU A 1 121 ? -0.209 -8.124 -15.287 1.00 88.00 121 LEU A C 1
ATOM 930 O O . LEU A 1 121 ? 0.567 -8.932 -14.798 1.00 88.00 121 LEU A O 1
ATOM 934 N N . GLU A 1 122 ? -1.451 -7.959 -14.819 1.00 86.94 122 GLU A N 1
ATOM 935 C CA . GLU A 1 122 ? -1.996 -8.678 -13.659 1.00 86.94 122 GLU A CA 1
ATOM 936 C C . GLU A 1 122 ? -1.066 -8.629 -12.420 1.00 86.94 122 GLU A C 1
ATOM 938 O O . GLU A 1 122 ? -0.727 -9.664 -11.856 1.00 86.94 122 GLU A O 1
ATOM 943 N N . PRO A 1 123 ? -0.651 -7.438 -11.941 1.00 86.56 123 PRO A N 1
ATOM 944 C CA . PRO A 1 123 ? 0.438 -7.328 -10.969 1.00 86.56 123 PRO A CA 1
ATOM 945 C C . PRO A 1 123 ? 0.057 -7.698 -9.528 1.00 86.56 123 PRO A C 1
ATOM 947 O O . PRO A 1 123 ? 0.935 -7.83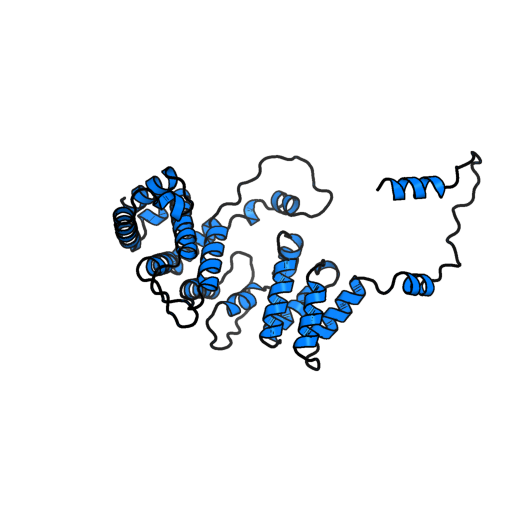4 -8.678 1.00 86.56 123 PRO A O 1
ATOM 950 N N . LEU A 1 124 ? -1.240 -7.819 -9.225 1.00 84.62 124 LEU A N 1
ATOM 951 C CA . LEU A 1 124 ? -1.737 -7.964 -7.854 1.00 84.62 124 LEU A CA 1
ATOM 952 C C . LEU A 1 124 ? -1.220 -9.219 -7.134 1.00 84.62 124 LEU A C 1
ATOM 954 O O . LEU A 1 124 ? -0.758 -9.052 -6.009 1.00 84.62 124 LEU A O 1
ATOM 958 N N . PRO A 1 125 ? -1.208 -10.431 -7.728 1.00 83.56 125 PRO A N 1
ATOM 959 C CA . PRO A 1 125 ? -0.668 -11.615 -7.060 1.00 83.56 125 PRO A CA 1
ATOM 960 C C . PRO A 1 125 ? 0.796 -11.422 -6.650 1.00 83.56 125 PRO A C 1
ATOM 962 O O . PRO A 1 125 ? 1.141 -11.618 -5.484 1.00 83.56 125 PRO A O 1
ATOM 965 N N . THR A 1 126 ? 1.629 -10.917 -7.568 1.00 86.94 126 THR A N 1
ATOM 966 C CA . THR A 1 126 ? 3.036 -10.582 -7.300 1.00 86.94 126 THR A CA 1
ATOM 967 C C . THR A 1 126 ? 3.156 -9.573 -6.160 1.00 86.94 126 THR A C 1
ATOM 969 O O . THR A 1 126 ? 3.900 -9.808 -5.213 1.00 86.94 126 THR A O 1
ATOM 972 N N . LEU A 1 127 ? 2.385 -8.481 -6.190 1.00 85.56 127 LEU A N 1
ATOM 973 C CA . LEU A 1 127 ? 2.445 -7.444 -5.155 1.00 85.56 127 LEU A CA 1
ATOM 974 C C . LEU A 1 127 ? 1.973 -7.947 -3.785 1.00 85.56 127 LEU A C 1
ATOM 976 O O . LEU A 1 127 ? 2.604 -7.660 -2.772 1.00 85.56 127 LEU A O 1
ATOM 980 N N . THR A 1 128 ? 0.890 -8.725 -3.740 1.00 82.00 128 THR A N 1
ATOM 981 C CA . THR A 1 128 ? 0.377 -9.285 -2.482 1.00 82.00 128 THR A CA 1
ATOM 982 C C . THR A 1 128 ? 1.309 -10.327 -1.880 1.00 82.00 128 THR A C 1
ATOM 984 O O . THR A 1 128 ? 1.304 -10.496 -0.665 1.00 82.00 128 THR A O 1
ATOM 987 N N . SER A 1 129 ? 2.151 -10.984 -2.684 1.00 83.06 129 SER A N 1
ATOM 988 C CA . SER A 1 129 ? 3.126 -11.950 -2.170 1.00 83.06 129 SER A CA 1
ATOM 989 C C . SER A 1 129 ? 4.134 -11.323 -1.197 1.00 83.06 129 SER A C 1
ATOM 991 O O . SER A 1 129 ? 4.571 -11.997 -0.267 1.00 83.06 129 SER A O 1
ATOM 993 N N . PHE A 1 130 ? 4.413 -10.020 -1.335 1.00 80.94 130 PHE A N 1
ATOM 994 C CA . PHE A 1 130 ? 5.276 -9.261 -0.424 1.00 80.94 130 PHE A CA 1
ATOM 995 C C . PHE A 1 130 ? 4.643 -8.972 0.946 1.00 80.94 130 PHE A C 1
ATOM 997 O O . PHE A 1 130 ? 5.340 -8.514 1.844 1.00 80.94 130 PHE A O 1
ATOM 1004 N N . LEU A 1 131 ? 3.338 -9.212 1.119 1.00 74.88 131 LEU A N 1
ATOM 1005 C CA . LEU A 1 131 ? 2.627 -8.984 2.384 1.00 74.88 131 LEU A CA 1
ATOM 1006 C C . LEU A 1 131 ? 2.703 -10.176 3.346 1.00 74.88 131 LEU A C 1
ATOM 1008 O O . LEU A 1 131 ? 2.228 -10.074 4.473 1.00 74.88 131 LEU A O 1
ATOM 1012 N N . SER A 1 132 ? 3.248 -11.313 2.910 1.00 68.81 132 SER A N 1
ATOM 1013 C CA . SER A 1 132 ? 3.389 -12.487 3.769 1.00 68.81 132 SER A CA 1
ATOM 1014 C C . SER A 1 132 ? 4.748 -12.488 4.473 1.00 68.81 132 SER A C 1
ATOM 1016 O O . SER A 1 132 ? 5.765 -12.299 3.801 1.00 68.81 132 SER A O 1
ATOM 1018 N N . PRO A 1 133 ? 4.801 -12.767 5.790 1.00 54.56 133 PRO A N 1
ATOM 1019 C CA . PRO A 1 133 ? 6.064 -12.950 6.491 1.00 54.56 133 PRO A CA 1
ATOM 1020 C C . PRO A 1 133 ? 6.816 -14.121 5.850 1.00 54.56 133 PRO A C 1
ATOM 1022 O O . PRO A 1 133 ? 6.257 -15.200 5.651 1.00 54.56 133 PRO A O 1
ATOM 1025 N N . SER A 1 134 ? 8.063 -13.869 5.458 1.00 48.91 134 SER A N 1
ATOM 1026 C CA . SER A 1 134 ? 8.896 -14.685 4.573 1.00 48.91 134 SER A CA 1
ATOM 1027 C C . SER A 1 134 ? 8.766 -16.195 4.803 1.00 48.91 134 SER A C 1
ATOM 1029 O O . SER A 1 134 ? 9.384 -16.760 5.704 1.00 48.91 134 SER A O 1
ATOM 1031 N N . SER A 1 135 ? 7.990 -16.874 3.956 1.00 34.72 135 SER A N 1
ATOM 1032 C CA . SER A 1 135 ? 8.024 -18.328 3.775 1.00 34.72 135 SER A CA 1
ATOM 1033 C C . SER A 1 135 ? 7.408 -18.712 2.431 1.00 34.72 135 SER A C 1
ATOM 1035 O O . SER A 1 135 ? 6.195 -18.807 2.299 1.00 34.72 135 SER A O 1
ATOM 1037 N N 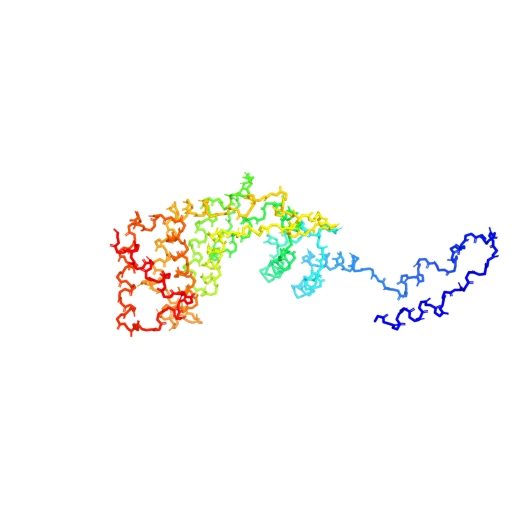. GLY A 1 136 ? 8.283 -18.971 1.455 1.00 34.31 136 GLY A N 1
ATOM 1038 C CA . GLY A 1 136 ? 8.066 -19.956 0.393 1.00 34.31 136 GLY A CA 1
ATOM 1039 C C . GLY A 1 136 ? 7.085 -19.602 -0.729 1.00 34.31 136 GLY A C 1
ATOM 1040 O O . GLY A 1 136 ? 5.876 -19.557 -0.540 1.00 34.31 136 GLY A O 1
ATOM 1041 N N . ASN A 1 137 ? 7.648 -19.463 -1.932 1.00 42.38 137 ASN A N 1
ATOM 1042 C CA . ASN A 1 137 ? 7.011 -19.453 -3.251 1.00 42.38 137 ASN A CA 1
ATOM 1043 C C . ASN A 1 137 ? 5.592 -20.038 -3.310 1.00 42.38 137 ASN A C 1
ATOM 1045 O O . ASN A 1 137 ? 5.368 -21.203 -2.989 1.00 42.38 137 ASN A O 1
ATOM 1049 N N . SER A 1 138 ? 4.664 -19.272 -3.877 1.00 33.66 138 SER A N 1
ATOM 1050 C CA . SER A 1 138 ? 3.408 -19.806 -4.402 1.00 33.66 138 SER A CA 1
ATOM 1051 C C . SER A 1 138 ? 3.162 -19.212 -5.783 1.00 33.66 138 SER A C 1
ATOM 1053 O O . SER A 1 138 ? 2.788 -18.053 -5.926 1.00 33.66 138 SER A O 1
ATOM 1055 N N . ALA A 1 139 ? 3.431 -20.020 -6.807 1.00 36.72 139 ALA A N 1
ATOM 1056 C CA . ALA A 1 139 ? 2.966 -19.782 -8.162 1.00 36.72 139 ALA A CA 1
ATOM 1057 C C . ALA A 1 139 ? 1.486 -20.182 -8.244 1.00 36.72 139 ALA A C 1
ATOM 1059 O O . ALA A 1 139 ? 1.156 -21.324 -7.924 1.00 36.72 139 ALA A O 1
ATOM 1060 N N . ALA A 1 140 ? 0.606 -19.286 -8.697 1.00 29.84 140 ALA A N 1
ATOM 1061 C CA . ALA A 1 140 ? -0.757 -19.656 -9.078 1.00 29.84 140 ALA A CA 1
ATOM 1062 C C . ALA A 1 140 ? -1.365 -18.702 -10.126 1.00 29.84 140 ALA A C 1
ATOM 1064 O O . ALA A 1 140 ? -1.738 -17.573 -9.837 1.00 29.84 140 ALA A O 1
ATOM 1065 N N . SER A 1 141 ? -1.432 -19.229 -11.352 1.00 30.50 141 SER A N 1
ATOM 1066 C CA . SER A 1 141 ? -2.544 -19.219 -12.318 1.00 30.50 141 SER A CA 1
ATOM 1067 C C . SER A 1 141 ? -3.488 -18.005 -12.436 1.00 30.50 141 SER A C 1
ATOM 1069 O O . SER A 1 141 ? -4.375 -17.784 -11.619 1.00 30.50 141 SER A O 1
ATOM 1071 N N . SER A 1 142 ? -3.390 -17.389 -13.617 1.00 36.00 142 SER A N 1
ATOM 1072 C CA . SER A 1 142 ? -4.391 -16.714 -14.460 1.00 36.00 142 SER A CA 1
ATOM 1073 C C . SER A 1 142 ? -5.874 -16.789 -14.053 1.00 36.00 142 SER A C 1
ATOM 1075 O O . SER A 1 142 ? -6.467 -17.864 -14.079 1.00 36.00 142 SER A O 1
ATOM 1077 N N . GLN A 1 143 ? -6.494 -15.621 -13.833 1.00 28.59 143 GLN A N 1
ATOM 1078 C CA . GLN A 1 143 ? -7.727 -15.154 -14.499 1.00 28.59 143 GLN A CA 1
ATOM 1079 C C . GLN A 1 143 ? -8.223 -13.848 -13.851 1.00 28.59 143 GLN A C 1
ATOM 1081 O O . GLN A 1 143 ? -8.897 -13.869 -12.827 1.00 28.59 143 GLN A O 1
ATOM 1086 N N . GLN A 1 144 ? -7.987 -12.726 -14.531 1.00 33.09 144 GLN A N 1
ATOM 1087 C CA . GLN A 1 144 ? -8.939 -11.649 -14.829 1.00 33.09 144 GLN A CA 1
ATOM 1088 C C . GLN A 1 144 ? -9.682 -10.928 -13.685 1.00 33.09 144 GLN A C 1
ATOM 1090 O O . GLN A 1 144 ? -10.677 -11.426 -13.171 1.00 33.09 144 GLN A O 1
ATOM 1095 N N . ILE A 1 145 ? -9.376 -9.628 -13.572 1.00 38.09 145 ILE A N 1
ATOM 1096 C CA . ILE A 1 145 ? -10.287 -8.495 -13.282 1.00 38.09 145 ILE A CA 1
ATOM 1097 C C . ILE A 1 145 ? -10.272 -8.010 -11.832 1.00 38.09 145 ILE A C 1
ATOM 1099 O O . ILE A 1 145 ? -10.787 -8.681 -10.953 1.00 38.09 145 ILE A O 1
ATOM 1103 N N . ARG A 1 146 ? -9.698 -6.812 -11.627 1.00 44.28 146 ARG A N 1
ATOM 1104 C CA . ARG A 1 146 ? -10.215 -5.538 -11.037 1.00 44.28 146 ARG A CA 1
ATOM 1105 C C . ARG A 1 146 ? -11.380 -5.545 -10.017 1.00 44.28 146 ARG A C 1
ATOM 1107 O O . ARG A 1 146 ? -12.002 -4.523 -9.767 1.00 44.28 146 ARG A O 1
ATOM 1114 N N . SER A 1 147 ? -11.579 -6.681 -9.381 1.00 46.12 147 SER A N 1
ATOM 1115 C CA . SER A 1 147 ? -12.368 -7.015 -8.198 1.00 46.12 147 SER A CA 1
ATOM 1116 C C . SER A 1 147 ? -11.669 -8.166 -7.442 1.00 46.12 147 SER A C 1
ATOM 1118 O O . SER A 1 147 ? -12.306 -8.896 -6.693 1.00 46.12 147 SER A O 1
ATOM 1120 N N . LYS A 1 148 ? -10.371 -8.392 -7.703 1.00 51.44 148 LYS A N 1
ATOM 1121 C CA . LYS A 1 148 ? -9.630 -9.603 -7.332 1.00 51.44 148 LYS A CA 1
ATOM 1122 C C . LYS A 1 148 ? -8.315 -9.265 -6.631 1.00 51.44 148 LYS A C 1
ATOM 1124 O O . LYS A 1 148 ? -7.241 -9.405 -7.204 1.00 51.44 148 LYS A O 1
ATOM 1129 N N . LEU A 1 149 ? -8.402 -8.885 -5.359 1.00 56.81 149 LEU A N 1
ATOM 1130 C CA . LEU A 1 149 ? -7.703 -9.761 -4.426 1.00 56.81 149 LEU A CA 1
ATOM 1131 C C . LEU A 1 149 ? -8.492 -11.067 -4.491 1.00 56.81 149 LEU A C 1
ATOM 1133 O O . LEU A 1 149 ? -9.706 -11.077 -4.275 1.00 56.81 149 LEU A O 1
ATOM 1137 N N . ASP A 1 150 ? -7.843 -12.136 -4.923 1.00 64.94 150 ASP A N 1
ATOM 1138 C CA . ASP A 1 150 ? -8.421 -13.462 -4.788 1.00 64.94 150 ASP A CA 1
ATOM 1139 C C . ASP A 1 150 ? -8.605 -13.785 -3.294 1.00 64.94 150 ASP A C 1
ATOM 1141 O O . ASP A 1 150 ? -8.287 -12.993 -2.399 1.00 64.94 150 ASP A O 1
ATOM 1145 N N . SER A 1 151 ? -9.162 -14.955 -2.991 1.00 65.50 151 SER A N 1
ATOM 1146 C CA . SER A 1 151 ? -9.266 -15.381 -1.593 1.00 65.50 151 SER A CA 1
ATOM 1147 C C . SER A 1 151 ? -7.910 -15.379 -0.878 1.00 65.50 151 SER A C 1
ATOM 1149 O O . SER A 1 151 ? -7.872 -15.203 0.339 1.00 65.50 151 SER A O 1
ATOM 1151 N N . ASP A 1 152 ? -6.813 -15.568 -1.614 1.00 76.88 152 ASP A N 1
ATOM 1152 C CA . ASP A 1 152 ? -5.465 -15.539 -1.060 1.00 76.88 152 ASP A CA 1
ATOM 1153 C C . ASP A 1 152 ? -5.040 -14.112 -0.689 1.00 76.88 152 ASP A C 1
ATOM 1155 O O . ASP A 1 152 ? -4.673 -13.859 0.453 1.00 76.88 152 ASP A O 1
ATOM 1159 N N . GLY A 1 153 ? -5.208 -13.141 -1.586 1.00 80.31 153 GLY A N 1
ATOM 1160 C CA . GLY A 1 153 ? -4.873 -11.741 -1.344 1.00 80.31 153 GLY A CA 1
ATOM 1161 C C . GLY A 1 153 ? -5.580 -11.141 -0.126 1.00 80.31 153 GLY A C 1
ATOM 1162 O O . GLY A 1 153 ? -4.943 -10.464 0.681 1.00 80.31 153 GLY A O 1
ATOM 1163 N N . TRP A 1 154 ? -6.876 -11.420 0.069 1.00 85.12 154 TRP A N 1
ATOM 1164 C CA . TRP A 1 154 ? -7.593 -10.952 1.267 1.00 85.12 154 TRP A CA 1
ATOM 1165 C C . TRP A 1 154 ? -7.080 -11.621 2.540 1.00 85.12 154 TRP A C 1
ATOM 1167 O O . TRP A 1 154 ? -6.962 -10.971 3.575 1.00 85.12 154 TRP A O 1
ATOM 1177 N N . SER A 1 155 ? -6.711 -12.899 2.454 1.00 85.56 155 SER A N 1
ATOM 1178 C CA . SER A 1 155 ? -6.095 -13.618 3.571 1.00 85.56 155 SER A CA 1
ATOM 1179 C C . SER A 1 155 ? -4.706 -13.059 3.906 1.00 85.56 155 SER A C 1
ATOM 1181 O O . SER A 1 155 ? -4.363 -12.948 5.081 1.00 85.56 155 SER A O 1
ATOM 1183 N N . ARG A 1 156 ? -3.931 -12.630 2.901 1.00 85.31 156 ARG A N 1
ATOM 1184 C CA . ARG A 1 156 ? -2.641 -11.946 3.092 1.00 85.31 156 ARG A CA 1
ATOM 1185 C C . ARG A 1 156 ? -2.807 -10.574 3.739 1.00 85.31 156 ARG A C 1
ATOM 1187 O O . ARG A 1 156 ? -2.032 -10.242 4.627 1.00 85.31 156 ARG A O 1
ATOM 1194 N N . LEU A 1 157 ? -3.845 -9.808 3.384 1.00 86.44 157 LEU A N 1
ATOM 1195 C CA . LEU A 1 157 ? -4.179 -8.575 4.110 1.00 86.44 157 LEU A CA 1
ATOM 1196 C C . LEU A 1 157 ? -4.549 -8.857 5.574 1.00 86.44 157 LEU A C 1
ATOM 1198 O O . LEU A 1 157 ? -4.094 -8.135 6.456 1.00 86.44 157 LEU A O 1
ATOM 1202 N N . CYS A 1 158 ? -5.306 -9.924 5.861 1.00 87.94 158 CYS A N 1
ATOM 1203 C CA . CYS A 1 158 ? -5.567 -10.328 7.249 1.00 87.94 158 CYS A CA 1
ATOM 1204 C C . CYS A 1 158 ? -4.270 -10.633 8.011 1.00 87.94 158 CYS A C 1
ATOM 1206 O O . CYS A 1 158 ? -4.120 -10.205 9.151 1.00 87.94 158 CYS A O 1
ATOM 1208 N N . GLN A 1 159 ? -3.334 -11.359 7.393 1.00 87.75 159 GLN A N 1
ATOM 1209 C CA . GLN A 1 159 ? -2.033 -11.664 8.000 1.00 87.75 159 GLN A CA 1
ATOM 1210 C C . GLN A 1 159 ? -1.205 -10.394 8.229 1.00 87.75 159 GLN A C 1
ATOM 1212 O O . GLN A 1 159 ? -0.627 -10.229 9.298 1.00 87.75 159 GLN A O 1
ATOM 1217 N N . ALA A 1 160 ? -1.213 -9.463 7.273 1.00 87.69 160 ALA A N 1
ATOM 1218 C CA . ALA A 1 160 ? -0.492 -8.196 7.367 1.00 87.69 160 ALA A CA 1
ATOM 1219 C C . ALA A 1 160 ? -1.011 -7.285 8.500 1.00 87.69 160 ALA A C 1
ATOM 1221 O O . ALA A 1 160 ? -0.247 -6.507 9.068 1.00 87.69 160 ALA A O 1
ATOM 1222 N N . LEU A 1 161 ? -2.285 -7.406 8.899 1.00 89.81 161 LEU A N 1
ATOM 1223 C CA . LEU A 1 161 ? -2.815 -6.742 10.102 1.00 89.81 161 LEU A CA 1
ATOM 1224 C C . LEU A 1 161 ? -2.220 -7.290 11.410 1.00 89.81 161 LEU A C 1
ATOM 1226 O O . LEU A 1 161 ? -2.314 -6.630 12.442 1.00 89.81 161 LEU A O 1
ATOM 1230 N N . GLN A 1 162 ? -1.605 -8.471 11.374 1.00 88.81 162 GLN A N 1
ATOM 1231 C CA . GLN A 1 162 ? -0.957 -9.133 12.509 1.00 88.81 162 GLN A CA 1
ATOM 1232 C C . GLN A 1 162 ? 0.574 -9.156 12.378 1.00 88.81 162 GLN A C 1
ATOM 1234 O O . GLN A 1 162 ? 1.249 -9.827 13.156 1.00 88.81 162 GLN A O 1
ATOM 1239 N N . ASP A 1 163 ? 1.132 -8.427 11.409 1.00 86.25 163 ASP A N 1
ATOM 1240 C CA . ASP A 1 163 ? 2.568 -8.417 11.136 1.00 86.25 163 ASP A CA 1
ATOM 1241 C C . ASP A 1 163 ? 3.370 -7.887 12.343 1.00 86.25 163 ASP A C 1
ATOM 1243 O O . ASP A 1 163 ? 2.915 -6.945 13.006 1.00 86.25 163 ASP A O 1
ATOM 1247 N N . PRO A 1 164 ? 4.550 -8.452 12.665 1.00 82.75 164 PRO A N 1
ATOM 1248 C CA . PRO A 1 164 ? 5.407 -7.922 13.730 1.00 82.75 164 PRO A CA 1
ATOM 1249 C C . PRO A 1 164 ? 5.841 -6.469 13.474 1.00 82.75 164 PRO A C 1
ATOM 1251 O O . PRO A 1 164 ? 6.030 -5.698 14.416 1.00 82.75 164 PRO A O 1
ATOM 1254 N N . ASN A 1 165 ? 5.958 -6.054 12.210 1.00 82.81 165 ASN A N 1
ATOM 1255 C CA . ASN A 1 165 ? 6.267 -4.684 11.843 1.00 82.81 165 ASN A CA 1
ATOM 1256 C C . ASN A 1 165 ? 5.005 -3.813 11.881 1.00 82.81 165 ASN A C 1
ATOM 1258 O O . ASN A 1 165 ? 4.121 -3.880 11.021 1.00 82.81 165 ASN A O 1
ATOM 1262 N N . ILE A 1 166 ? 4.970 -2.888 12.839 1.00 87.25 166 ILE A N 1
ATOM 1263 C CA . ILE A 1 166 ? 3.846 -1.965 13.010 1.00 87.25 166 ILE A CA 1
ATOM 1264 C C . ILE A 1 166 ? 3.553 -1.113 11.763 1.00 87.25 166 ILE A C 1
ATOM 1266 O O . ILE A 1 166 ? 2.404 -0.759 11.506 1.00 87.25 166 ILE A O 1
ATOM 1270 N N . THR A 1 167 ? 4.564 -0.822 10.942 1.00 83.44 167 THR A N 1
ATOM 1271 C CA . THR A 1 167 ? 4.390 -0.065 9.695 1.00 83.44 167 THR A CA 1
ATOM 1272 C C . THR A 1 167 ? 3.529 -0.832 8.694 1.00 83.44 167 THR A C 1
ATOM 1274 O O . THR A 1 167 ? 2.704 -0.224 8.009 1.00 83.44 167 THR A O 1
ATOM 1277 N N . VAL A 1 168 ? 3.674 -2.160 8.629 1.00 84.25 168 VAL A N 1
ATOM 1278 C CA . VAL A 1 168 ? 2.858 -3.029 7.769 1.00 84.25 168 VAL A CA 1
ATOM 1279 C C . VAL A 1 168 ? 1.413 -3.030 8.261 1.00 84.25 168 VAL A C 1
ATOM 1281 O O . VAL A 1 168 ? 0.500 -2.786 7.466 1.00 84.25 168 VAL A O 1
ATOM 1284 N N . ARG A 1 169 ? 1.200 -3.173 9.576 1.00 87.88 169 ARG A N 1
ATOM 1285 C CA . ARG A 1 169 ? -0.139 -3.117 10.188 1.00 87.88 169 ARG A CA 1
ATOM 1286 C C . ARG A 1 169 ? -0.845 -1.787 9.895 1.00 87.88 169 ARG A C 1
ATOM 1288 O O . ARG A 1 169 ? -1.967 -1.783 9.387 1.00 87.88 169 ARG A O 1
ATOM 1295 N N . ARG A 1 170 ? -0.165 -0.654 10.121 1.00 87.25 170 ARG A N 1
ATOM 1296 C CA . ARG A 1 170 ? -0.672 0.708 9.846 1.00 87.25 170 ARG A CA 1
ATOM 1297 C C . ARG A 1 170 ? -1.044 0.908 8.379 1.00 87.25 170 ARG A C 1
ATOM 1299 O O . ARG A 1 170 ? -2.132 1.395 8.082 1.00 87.25 170 ARG A O 1
ATOM 1306 N N . LYS A 1 171 ? -0.158 0.531 7.450 1.00 83.38 171 LYS A N 1
ATOM 1307 C CA . LYS A 1 171 ? -0.405 0.675 6.004 1.00 83.38 171 LYS A CA 1
ATOM 1308 C C . LYS A 1 171 ? -1.550 -0.218 5.527 1.00 83.38 171 LYS A C 1
ATOM 1310 O O . LYS A 1 171 ? -2.336 0.211 4.688 1.00 83.38 171 LYS A O 1
ATOM 1315 N N . THR A 1 172 ? -1.683 -1.415 6.094 1.00 85.62 172 THR A N 1
ATOM 1316 C CA . THR A 1 172 ? -2.776 -2.343 5.776 1.00 85.62 172 THR A CA 1
ATOM 1317 C C . THR A 1 172 ? -4.125 -1.801 6.252 1.00 85.62 172 THR A C 1
ATOM 1319 O O . THR A 1 172 ? -5.066 -1.744 5.463 1.00 85.62 172 THR A O 1
ATOM 1322 N N . ALA A 1 173 ? -4.209 -1.306 7.492 1.00 87.19 173 ALA A N 1
ATOM 1323 C CA . ALA A 1 173 ? -5.417 -0.653 8.007 1.00 87.19 173 ALA A CA 1
ATOM 1324 C C . ALA A 1 173 ? -5.781 0.609 7.199 1.00 87.19 173 ALA A C 1
ATOM 1326 O O . ALA A 1 173 ? -6.945 0.855 6.887 1.00 87.19 173 ALA A O 1
ATOM 1327 N N . PHE A 1 174 ? -4.786 1.402 6.790 1.00 84.75 174 PHE A N 1
ATOM 1328 C CA . PHE A 1 174 ? -5.009 2.557 5.915 1.00 84.75 174 PHE A CA 1
ATOM 1329 C C . PHE A 1 174 ? -5.559 2.157 4.536 1.00 84.75 174 PHE A C 1
ATOM 1331 O O . PHE A 1 174 ? -6.462 2.811 4.008 1.00 84.75 174 PHE A O 1
ATOM 1338 N N . LEU A 1 175 ? -5.039 1.075 3.950 1.00 84.94 175 LEU A N 1
ATOM 1339 C CA . LEU A 1 175 ? -5.520 0.554 2.674 1.00 84.94 175 LEU A CA 1
ATOM 1340 C C . LEU A 1 175 ? -6.984 0.105 2.775 1.00 84.94 175 LEU A C 1
ATOM 1342 O O . LEU A 1 175 ? -7.782 0.489 1.926 1.00 84.94 175 LEU A O 1
ATOM 1346 N N . LEU A 1 176 ? -7.356 -0.644 3.817 1.00 85.94 176 LEU A N 1
ATOM 1347 C CA . LEU A 1 176 ? -8.741 -1.086 4.030 1.00 85.94 176 LEU A CA 1
ATOM 1348 C C . LEU A 1 176 ? -9.707 0.099 4.167 1.00 85.94 176 LEU A C 1
ATOM 1350 O O . LEU A 1 176 ? -10.731 0.140 3.486 1.00 85.94 176 LEU A O 1
ATOM 1354 N N . ASN A 1 177 ? -9.327 1.122 4.937 1.00 83.69 177 ASN A N 1
ATOM 1355 C CA . ASN A 1 177 ? -10.073 2.380 5.019 1.00 83.69 177 ASN A CA 1
ATOM 1356 C C . ASN A 1 177 ? -10.260 3.054 3.654 1.00 83.69 177 ASN A C 1
ATOM 1358 O O . ASN A 1 177 ? -11.355 3.511 3.317 1.00 83.69 177 ASN A O 1
ATOM 1362 N N . SER A 1 178 ? -9.190 3.102 2.859 1.00 81.81 178 SER A N 1
ATOM 1363 C CA . SER A 1 178 ? -9.219 3.694 1.518 1.00 81.81 178 SER A CA 1
ATOM 1364 C C . SER A 1 178 ? -10.145 2.919 0.577 1.00 81.81 178 SER A C 1
ATOM 1366 O O . SER A 1 178 ? -10.805 3.518 -0.263 1.00 81.81 178 SER A O 1
ATOM 1368 N N . LEU A 1 179 ? -10.229 1.594 0.731 1.00 80.56 179 LEU A N 1
ATOM 1369 C CA . LEU A 1 179 ? -11.114 0.738 -0.060 1.00 80.56 179 LEU A CA 1
ATOM 1370 C C . LEU A 1 179 ? -12.589 0.844 0.361 1.00 80.56 179 LEU A C 1
ATOM 1372 O O . LEU A 1 179 ? -13.477 0.650 -0.473 1.00 80.56 179 LEU A O 1
ATOM 1376 N N . LEU A 1 180 ? -12.862 1.143 1.633 1.00 76.44 180 LEU A N 1
ATOM 1377 C CA . LEU A 1 180 ? -14.216 1.330 2.158 1.00 76.44 180 LEU A CA 1
ATOM 1378 C C . LEU A 1 180 ? -14.781 2.722 1.883 1.00 76.44 180 LEU A C 1
ATOM 1380 O O . LEU A 1 180 ? -15.985 2.847 1.663 1.00 76.44 180 LEU A O 1
ATOM 1384 N N . THR A 1 181 ? -13.936 3.753 1.877 1.00 71.94 181 THR A N 1
ATOM 1385 C CA . THR A 1 181 ? -14.377 5.137 1.689 1.00 71.94 181 THR A CA 1
ATOM 1386 C C . THR A 1 181 ? -14.907 5.324 0.263 1.00 71.94 181 THR A C 1
ATOM 1388 O O . THR A 1 181 ? -14.148 5.166 -0.694 1.00 71.94 181 THR A O 1
ATOM 1391 N N . PRO A 1 182 ? -16.198 5.657 0.073 1.00 61.19 182 PRO A N 1
ATOM 1392 C CA . PRO A 1 182 ? -16.705 5.997 -1.247 1.00 61.19 182 PRO A CA 1
ATOM 1393 C C . PRO A 1 182 ? -15.978 7.249 -1.738 1.00 61.19 182 PRO A C 1
ATOM 1395 O O . PRO A 1 182 ? -15.981 8.264 -1.043 1.00 61.19 182 PRO A O 1
ATOM 1398 N N . ASN A 1 183 ? -15.381 7.214 -2.931 1.00 56.25 183 ASN A N 1
ATOM 1399 C CA . ASN A 1 183 ? -14.927 8.453 -3.557 1.00 56.25 183 ASN A CA 1
ATOM 1400 C C . ASN A 1 183 ? -16.160 9.321 -3.813 1.00 56.25 183 ASN A C 1
ATOM 1402 O O . ASN A 1 183 ? -17.007 8.970 -4.639 1.00 56.25 183 ASN A O 1
ATOM 1406 N N . GLU A 1 184 ? -16.278 10.433 -3.090 1.00 44.66 184 GLU A N 1
ATOM 1407 C CA . GLU A 1 184 ? -17.337 11.400 -3.332 1.00 44.66 184 GLU A CA 1
ATOM 1408 C C . GLU A 1 184 ? -17.283 11.833 -4.798 1.00 44.66 184 GLU A C 1
ATOM 1410 O O . GLU A 1 184 ? -16.274 12.326 -5.309 1.00 44.66 184 GLU A O 1
ATOM 1415 N N . THR A 1 185 ? -18.394 11.616 -5.498 1.00 38.97 185 THR A N 1
ATOM 1416 C CA . THR A 1 185 ? -18.617 12.145 -6.835 1.00 38.97 185 THR A CA 1
ATOM 1417 C C . THR A 1 185 ? -18.493 13.659 -6.769 1.00 38.97 185 THR A C 1
ATOM 1419 O O . THR A 1 185 ? -19.408 14.332 -6.297 1.00 38.97 185 THR A O 1
ATOM 1422 N N . THR A 1 186 ? -17.386 14.217 -7.253 1.00 35.22 186 THR A N 1
ATOM 1423 C CA . THR A 1 186 ? -17.302 15.659 -7.473 1.00 35.22 186 THR A CA 1
ATOM 1424 C C . THR A 1 186 ? -18.289 16.001 -8.585 1.00 35.22 186 THR A C 1
ATOM 1426 O O . THR A 1 186 ? -18.046 15.765 -9.769 1.00 35.22 186 THR A O 1
ATOM 1429 N N . THR A 1 187 ? -19.467 16.486 -8.206 1.00 36.25 187 THR A N 1
ATOM 1430 C CA . THR A 1 187 ? -20.451 17.013 -9.143 1.00 36.25 187 THR A CA 1
ATOM 1431 C C . THR A 1 187 ? -19.880 18.230 -9.871 1.00 36.25 187 THR A C 1
ATOM 1433 O O . THR A 1 187 ? -19.428 19.191 -9.254 1.00 36.25 187 THR A O 1
ATOM 1436 N N . SER A 1 188 ? -20.007 18.189 -11.202 1.00 43.66 188 SER A N 1
ATOM 1437 C CA . SER A 1 188 ? -20.010 19.304 -12.163 1.00 43.66 188 SER A CA 1
ATOM 1438 C C . SER A 1 188 ? -18.712 20.093 -12.413 1.00 43.66 188 SER A C 1
ATOM 1440 O O . SER A 1 188 ? -18.491 21.163 -11.859 1.00 43.66 188 SER A O 1
ATOM 1442 N N . SER A 1 189 ? -17.974 19.679 -13.451 1.00 37.12 189 SER A N 1
ATOM 1443 C CA . SER A 1 189 ? -17.459 20.624 -14.453 1.00 37.12 189 SER A CA 1
ATOM 1444 C C . SER A 1 189 ? -17.624 20.034 -15.863 1.00 37.12 189 SER A C 1
ATOM 1446 O O . SER A 1 189 ? -17.160 18.940 -16.170 1.00 37.12 189 SER A O 1
ATOM 1448 N N . SER A 1 190 ? -18.367 20.737 -16.719 1.00 42.59 190 SER A N 1
ATOM 1449 C CA . SER A 1 190 ? -18.789 20.328 -18.068 1.00 42.59 190 SER A CA 1
ATOM 1450 C C . SER A 1 190 ? -17.725 20.573 -19.149 1.00 42.59 190 SER A C 1
ATOM 1452 O O . SER A 1 190 ? -18.060 20.870 -20.295 1.00 42.59 190 SER A O 1
ATOM 1454 N N . ALA A 1 191 ? -16.441 20.465 -18.806 1.00 49.06 191 ALA A N 1
ATOM 1455 C CA . ALA A 1 191 ? -15.347 20.647 -19.754 1.00 49.06 191 ALA A CA 1
ATOM 1456 C C . ALA A 1 191 ? -14.602 19.323 -19.960 1.00 49.06 191 ALA A C 1
ATOM 1458 O O . ALA A 1 191 ? -13.984 18.792 -19.038 1.00 49.06 191 ALA A O 1
ATOM 1459 N N . SER A 1 192 ? -14.663 18.788 -21.181 1.00 45.78 192 SER A N 1
ATOM 1460 C CA . SER A 1 192 ? -13.871 17.630 -21.600 1.00 45.78 192 SER A CA 1
ATOM 1461 C C . SER A 1 192 ? -12.373 17.948 -21.454 1.00 45.78 192 SER A C 1
ATOM 1463 O O . SER A 1 192 ? -11.911 18.923 -22.052 1.00 45.78 192 SER A O 1
ATOM 1465 N N . PRO A 1 193 ? -11.593 17.175 -20.677 1.00 47.53 193 PRO A N 1
ATOM 1466 C CA . PRO A 1 193 ? -10.166 17.438 -20.508 1.00 47.53 193 PRO A CA 1
ATOM 1467 C C . PRO A 1 193 ? -9.401 17.246 -21.824 1.00 47.53 193 PRO A C 1
ATOM 1469 O O . PRO A 1 193 ? -9.597 16.255 -22.522 1.00 47.53 193 PRO A O 1
ATOM 1472 N N . ILE A 1 194 ? -8.498 18.180 -22.142 1.00 53.75 194 ILE A N 1
ATOM 1473 C CA . ILE A 1 194 ? -7.645 18.156 -23.350 1.00 53.75 194 ILE A CA 1
ATOM 1474 C C . ILE A 1 194 ? -6.519 17.099 -23.221 1.00 53.75 194 ILE A C 1
ATOM 1476 O O . ILE A 1 194 ? -5.934 16.681 -24.218 1.00 53.75 194 ILE A O 1
ATOM 1480 N N . HIS A 1 195 ? -6.255 16.603 -22.003 1.00 52.88 195 HIS A N 1
ATOM 1481 C CA . HIS A 1 195 ? -5.305 15.521 -21.714 1.00 52.88 195 HIS A CA 1
ATOM 1482 C C . HIS A 1 195 ? -5.929 14.440 -20.810 1.00 52.88 195 HIS A C 1
ATOM 1484 O O . HIS A 1 195 ? -6.721 14.787 -19.929 1.00 52.88 195 HIS A O 1
ATOM 1490 N N . PRO A 1 196 ? -5.558 13.149 -20.971 1.00 48.81 196 PRO A N 1
ATOM 1491 C CA . PRO A 1 196 ? -5.958 12.086 -20.052 1.00 48.81 196 PRO A CA 1
ATOM 1492 C C . PRO A 1 196 ? -5.414 12.391 -18.654 1.00 48.81 196 PRO A C 1
ATOM 1494 O O . PRO A 1 196 ? -4.209 12.363 -18.424 1.00 48.81 196 PRO A O 1
ATOM 1497 N N . ASN A 1 197 ? -6.301 12.724 -17.724 1.00 55.88 197 ASN A N 1
ATOM 1498 C CA . ASN A 1 197 ? -5.981 12.932 -16.317 1.00 55.88 197 ASN A CA 1
ATOM 1499 C C . ASN A 1 197 ? -7.002 12.188 -15.445 1.00 55.88 197 ASN A C 1
ATOM 1501 O O . ASN A 1 197 ? -7.985 11.636 -15.948 1.00 55.88 197 ASN A O 1
ATOM 1505 N N . SER A 1 198 ? -6.779 12.167 -14.132 1.00 48.66 198 SER A N 1
ATOM 1506 C CA . SER A 1 198 ? -7.620 11.411 -13.197 1.00 48.66 198 SER A CA 1
ATOM 1507 C C . SER A 1 198 ? -9.094 11.816 -13.237 1.00 48.66 198 SER A C 1
ATOM 1509 O O . SER A 1 198 ? -9.973 10.967 -13.107 1.00 48.66 198 SER A O 1
ATOM 1511 N N . HIS A 1 199 ? -9.367 13.091 -13.520 1.00 50.12 199 HIS A N 1
ATOM 1512 C CA . HIS A 1 199 ? -10.717 13.613 -13.706 1.00 50.12 199 HIS A CA 1
ATOM 1513 C C . HIS A 1 199 ? -11.370 13.075 -14.993 1.00 50.12 199 HIS A C 1
ATOM 1515 O O . HIS A 1 199 ? -12.526 12.665 -14.968 1.00 50.12 199 HIS A O 1
ATOM 1521 N N . ALA A 1 200 ? -10.629 12.989 -16.106 1.00 54.81 200 ALA A N 1
ATOM 1522 C CA . ALA A 1 200 ? -11.114 12.391 -17.352 1.00 54.81 200 ALA A CA 1
ATOM 1523 C C . ALA A 1 200 ? -11.504 10.916 -17.160 1.00 54.81 200 ALA A C 1
ATOM 1525 O O . ALA A 1 200 ? -12.600 10.513 -17.539 1.00 54.81 200 ALA A O 1
ATOM 1526 N N . ALA A 1 201 ? -10.641 10.117 -16.525 1.00 54.12 201 ALA A N 1
ATOM 1527 C CA . ALA A 1 201 ? -10.896 8.693 -16.293 1.00 54.12 201 ALA A CA 1
ATOM 1528 C C . ALA A 1 201 ? -12.137 8.451 -15.411 1.00 54.12 201 ALA A C 1
ATOM 1530 O O . ALA A 1 201 ? -12.917 7.534 -15.680 1.00 54.12 201 ALA A O 1
ATOM 1531 N N . HIS A 1 202 ? -12.349 9.299 -14.399 1.00 53.38 202 HIS A N 1
ATOM 1532 C CA . HIS A 1 202 ? -13.513 9.234 -13.515 1.00 53.38 202 HIS A CA 1
ATOM 1533 C C . HIS A 1 202 ? -14.825 9.595 -14.236 1.00 53.38 202 HIS A C 1
ATOM 1535 O O . HIS A 1 202 ? -15.847 8.951 -14.010 1.00 53.38 202 HIS A O 1
ATOM 1541 N N . LEU A 1 203 ? -14.791 10.564 -15.162 1.00 53.28 203 LEU A N 1
ATOM 1542 C CA . LEU A 1 203 ? -15.944 10.926 -15.998 1.00 53.28 203 LEU A CA 1
ATOM 1543 C C . LEU A 1 203 ? -16.364 9.795 -16.951 1.00 53.28 203 LEU A C 1
ATOM 1545 O O . LEU A 1 203 ? -17.555 9.615 -17.194 1.00 53.28 203 LEU A O 1
ATOM 1549 N N . PHE A 1 204 ? -15.408 9.025 -17.485 1.00 54.19 204 PHE A N 1
ATOM 1550 C CA . PHE A 1 204 ? -15.704 7.919 -18.405 1.00 54.19 204 PHE A CA 1
ATOM 1551 C C . PHE A 1 204 ? -16.177 6.640 -17.699 1.00 54.19 204 PHE A C 1
ATOM 1553 O O . PHE A 1 204 ? -16.910 5.857 -18.302 1.00 54.19 204 PHE A O 1
ATOM 1560 N N . GLN A 1 205 ? -15.768 6.397 -16.447 1.00 55.31 205 GLN A N 1
ATOM 1561 C CA . GLN A 1 205 ? -16.153 5.206 -15.677 1.00 55.31 205 GLN A CA 1
ATOM 1562 C C . GLN A 1 205 ? -16.394 5.546 -14.193 1.00 55.31 205 GLN A C 1
ATOM 1564 O O . GLN A 1 205 ? -15.563 5.209 -13.349 1.00 55.31 205 GLN A O 1
ATOM 1569 N N . PRO A 1 206 ? -17.541 6.151 -13.833 1.00 50.12 206 PRO A N 1
ATOM 1570 C CA . PRO A 1 206 ? -17.827 6.565 -12.453 1.00 50.12 206 PRO A CA 1
ATOM 1571 C C . PRO A 1 206 ? -17.873 5.393 -11.453 1.00 50.12 206 PRO A C 1
ATOM 1573 O O . PRO A 1 206 ? -17.570 5.565 -10.278 1.00 50.12 206 PRO A O 1
ATOM 1576 N N . GLY A 1 207 ? -18.175 4.171 -11.911 1.00 54.84 207 GLY A N 1
ATOM 1577 C CA . GLY A 1 207 ? -18.152 2.960 -11.078 1.00 54.84 207 GLY A CA 1
ATOM 1578 C C . GLY A 1 207 ? -16.753 2.413 -10.756 1.00 54.84 207 GLY A C 1
ATOM 1579 O O . GLY A 1 207 ? -16.643 1.534 -9.907 1.00 54.84 207 GLY A O 1
ATOM 1580 N N . ARG A 1 208 ? -15.675 2.916 -11.385 1.00 53.91 208 ARG A N 1
ATOM 1581 C CA . ARG A 1 208 ? -14.298 2.443 -11.119 1.00 53.91 208 ARG A CA 1
ATOM 1582 C C . ARG A 1 208 ? -13.830 2.676 -9.690 1.00 53.91 208 ARG A C 1
ATOM 1584 O O . ARG A 1 208 ? -12.925 1.984 -9.242 1.00 53.91 208 ARG A O 1
ATOM 1591 N N . ALA A 1 209 ? -14.398 3.669 -9.020 1.00 54.19 209 ALA A N 1
ATOM 1592 C CA . ALA A 1 209 ? -14.013 4.053 -7.672 1.00 54.19 209 ALA A CA 1
ATOM 1593 C C . ALA A 1 209 ? -14.871 3.384 -6.582 1.00 54.19 209 ALA A C 1
ATOM 1595 O O . ALA A 1 209 ? -14.676 3.649 -5.401 1.00 54.19 209 ALA A O 1
ATOM 1596 N N . SER A 1 210 ? -15.835 2.534 -6.957 1.00 64.75 210 SER A N 1
ATOM 1597 C CA . SER A 1 210 ? -16.712 1.863 -5.996 1.00 64.75 210 SER A CA 1
ATOM 1598 C C . SER A 1 210 ? -16.099 0.535 -5.549 1.00 64.75 210 SER A C 1
ATOM 1600 O O . SER A 1 210 ? -16.355 -0.519 -6.126 1.00 64.75 210 SER A O 1
ATOM 1602 N N . THR A 1 211 ? -15.250 0.594 -4.525 1.00 76.38 211 THR A N 1
ATOM 1603 C CA . THR A 1 211 ? -14.591 -0.579 -3.919 1.00 76.38 211 THR A CA 1
ATOM 1604 C C . THR A 1 211 ? -15.271 -1.053 -2.633 1.00 76.38 211 THR A C 1
ATOM 1606 O O . THR A 1 211 ? -15.028 -2.173 -2.180 1.00 76.38 211 THR A O 1
ATOM 1609 N N . SER A 1 212 ? -16.165 -0.240 -2.067 1.00 76.00 212 SER A N 1
ATOM 1610 C CA . SER A 1 212 ? -16.742 -0.447 -0.737 1.00 76.00 212 SER A CA 1
ATOM 1611 C C . SER A 1 212 ? -17.574 -1.726 -0.620 1.00 76.00 212 SER A C 1
ATOM 1613 O O . SER A 1 212 ? -17.368 -2.496 0.312 1.00 76.00 212 SER A O 1
ATOM 1615 N N . ALA A 1 213 ? -18.454 -2.018 -1.584 1.00 78.25 213 ALA A N 1
ATOM 1616 C CA . ALA A 1 213 ? -19.310 -3.210 -1.549 1.00 78.25 213 ALA A CA 1
ATOM 1617 C C . ALA A 1 213 ? -18.509 -4.526 -1.574 1.00 78.25 213 ALA A C 1
ATOM 1619 O O . ALA A 1 213 ? -18.765 -5.426 -0.777 1.00 78.25 213 ALA A O 1
ATOM 1620 N N . LEU A 1 214 ? -17.503 -4.615 -2.451 1.00 78.56 214 LEU A N 1
ATOM 1621 C CA . LEU A 1 214 ? -16.620 -5.784 -2.542 1.00 78.56 214 LEU A CA 1
ATOM 1622 C C . LEU A 1 214 ? -15.756 -5.941 -1.289 1.00 78.56 214 LEU A C 1
ATOM 1624 O O . LEU A 1 214 ? -15.520 -7.054 -0.825 1.00 78.56 214 LEU A O 1
ATOM 1628 N N . THR A 1 215 ? -15.307 -4.818 -0.731 1.00 82.75 215 THR A N 1
ATOM 1629 C CA . THR A 1 215 ? -14.491 -4.811 0.485 1.00 82.75 215 THR A CA 1
ATOM 1630 C C . THR A 1 215 ? -15.316 -5.287 1.677 1.00 82.75 215 THR A C 1
ATOM 1632 O O . THR A 1 215 ? -14.869 -6.162 2.408 1.00 82.75 215 THR A O 1
ATOM 1635 N N . LEU A 1 216 ? -16.563 -4.826 1.816 1.00 81.19 216 LEU A N 1
ATOM 1636 C CA . LEU A 1 216 ? -17.503 -5.300 2.839 1.00 81.19 216 LEU A CA 1
ATOM 1637 C C . LEU A 1 216 ? -17.749 -6.818 2.764 1.00 81.19 216 LEU A C 1
ATOM 1639 O O . LEU A 1 216 ? -17.720 -7.513 3.787 1.00 81.19 216 LEU A O 1
ATOM 1643 N N . GLU A 1 217 ? -17.958 -7.355 1.559 1.00 83.19 217 GLU A N 1
ATOM 1644 C CA . GLU A 1 217 ? -18.118 -8.800 1.357 1.00 83.19 217 GLU A CA 1
ATOM 1645 C C . GLU A 1 217 ? -16.862 -9.564 1.806 1.00 83.19 217 GLU A C 1
ATOM 1647 O O . GLU A 1 217 ? -16.948 -10.526 2.579 1.00 83.19 217 GLU A O 1
ATOM 1652 N N . ALA A 1 218 ? -15.683 -9.097 1.392 1.00 83.56 218 ALA A N 1
ATOM 1653 C CA . ALA A 1 218 ? -14.415 -9.719 1.746 1.00 83.56 218 ALA A CA 1
ATOM 1654 C C . ALA A 1 218 ? -14.122 -9.659 3.252 1.00 83.56 218 ALA A C 1
ATOM 1656 O O . ALA A 1 218 ? -13.704 -10.662 3.834 1.00 83.56 218 ALA A O 1
ATOM 1657 N N . MET A 1 219 ? -14.413 -8.535 3.910 1.00 84.88 219 MET A N 1
ATOM 1658 C CA . MET A 1 219 ? -14.250 -8.387 5.358 1.00 84.88 219 MET A CA 1
ATOM 1659 C C . MET A 1 219 ? -15.068 -9.399 6.151 1.00 84.88 219 MET A C 1
ATOM 1661 O O . MET A 1 219 ? -14.595 -9.912 7.167 1.00 84.88 219 MET A O 1
ATOM 1665 N N . THR A 1 220 ? -16.266 -9.724 5.661 1.00 81.19 220 THR A N 1
ATOM 1666 C CA . THR A 1 220 ? -17.112 -10.774 6.239 1.00 81.19 220 THR A CA 1
ATOM 1667 C C . THR A 1 220 ? -16.478 -12.143 6.046 1.00 81.19 220 THR A C 1
ATOM 1669 O O . THR A 1 220 ? -16.312 -12.906 6.995 1.00 81.19 220 THR A O 1
ATOM 1672 N N . LYS A 1 221 ? -16.122 -12.456 4.799 1.00 85.56 221 LYS A N 1
ATOM 1673 C CA . LYS A 1 221 ? -15.659 -13.783 4.396 1.00 85.56 221 LYS A CA 1
ATOM 1674 C C . LYS A 1 221 ? -14.321 -14.162 5.032 1.00 85.56 221 LYS A C 1
ATOM 1676 O O . LYS A 1 221 ? -14.126 -15.322 5.380 1.00 85.56 221 LYS A O 1
ATOM 1681 N N . HIS A 1 222 ? -13.423 -13.192 5.190 1.00 85.69 222 HIS A N 1
ATOM 1682 C CA . HIS A 1 222 ? -12.059 -13.397 5.682 1.00 85.69 222 HIS A CA 1
ATOM 1683 C C . HIS A 1 222 ? -11.876 -13.026 7.161 1.00 85.69 222 HIS A C 1
ATOM 1685 O O . HIS A 1 222 ? -10.752 -13.034 7.654 1.00 85.69 222 HIS A O 1
ATOM 1691 N N . ASN A 1 223 ? -12.967 -12.726 7.881 1.00 86.94 223 ASN A N 1
ATOM 1692 C CA . ASN A 1 223 ? -12.946 -12.346 9.297 1.00 86.94 223 ASN A CA 1
ATOM 1693 C C . ASN A 1 223 ? -12.024 -11.143 9.605 1.00 86.94 223 ASN A C 1
ATOM 1695 O O . ASN A 1 223 ? -11.466 -11.047 10.698 1.00 86.94 223 ASN A O 1
ATOM 1699 N N . ILE A 1 224 ? -11.898 -10.197 8.664 1.00 88.94 224 ILE A N 1
ATOM 1700 C CA . ILE A 1 224 ? -11.042 -9.004 8.814 1.00 88.94 224 ILE A CA 1
ATOM 1701 C C . ILE A 1 224 ? -11.461 -8.201 10.050 1.00 88.94 224 ILE A C 1
ATOM 1703 O O . ILE A 1 224 ? -10.616 -7.786 10.836 1.00 88.94 224 ILE A O 1
ATOM 1707 N N . LEU A 1 225 ? -12.770 -8.053 10.284 1.00 87.31 225 LEU A N 1
ATOM 1708 C CA . LEU A 1 225 ? -13.281 -7.363 11.472 1.00 87.31 225 LEU A CA 1
ATOM 1709 C C . LEU A 1 225 ? -12.831 -8.011 12.781 1.00 87.31 225 LEU A C 1
ATOM 1711 O O . LEU A 1 225 ? -12.528 -7.306 13.740 1.00 87.31 225 LEU A O 1
ATOM 1715 N N . GLY A 1 226 ? -12.810 -9.345 12.832 1.00 87.94 226 GLY A N 1
ATOM 1716 C CA . GLY A 1 226 ? -12.325 -10.075 13.997 1.00 87.94 226 GLY A CA 1
ATOM 1717 C C . GLY A 1 226 ? -10.858 -9.755 14.257 1.00 87.94 226 GLY A C 1
ATOM 1718 O O . GLY A 1 226 ? -10.517 -9.369 15.369 1.00 87.94 226 GLY A O 1
ATOM 1719 N N . THR A 1 227 ? -10.033 -9.805 13.209 1.00 90.44 227 THR A N 1
ATOM 1720 C CA . THR A 1 227 ? -8.603 -9.479 13.272 1.00 90.44 227 THR A CA 1
ATOM 1721 C C . THR A 1 227 ? -8.338 -8.036 13.709 1.00 90.44 227 THR A C 1
ATOM 1723 O O . THR A 1 227 ? -7.460 -7.805 14.536 1.00 90.44 227 THR A O 1
ATOM 1726 N N . LEU A 1 228 ? -9.106 -7.065 13.208 1.00 90.94 228 LEU A N 1
ATOM 1727 C CA . LEU A 1 228 ? -8.996 -5.660 13.619 1.00 90.94 228 LEU A CA 1
ATOM 1728 C C . LEU A 1 228 ? -9.338 -5.476 15.106 1.00 90.94 228 LEU A C 1
ATOM 1730 O O . LEU A 1 228 ? -8.621 -4.794 15.834 1.00 90.94 228 LEU A O 1
ATOM 1734 N N . ILE A 1 229 ? -10.402 -6.131 15.580 1.00 89.50 229 ILE A N 1
ATOM 1735 C CA . ILE A 1 229 ? -10.803 -6.094 16.995 1.00 89.50 229 ILE A CA 1
ATOM 1736 C C . ILE A 1 229 ? -9.776 -6.813 17.873 1.00 89.50 229 ILE A C 1
ATOM 1738 O O . ILE A 1 229 ? -9.477 -6.343 18.970 1.00 89.50 229 ILE A O 1
ATOM 1742 N N . ASP A 1 230 ? -9.208 -7.925 17.408 1.00 89.94 230 ASP A N 1
ATOM 1743 C CA . ASP A 1 230 ? -8.097 -8.600 18.082 1.00 89.94 230 ASP A CA 1
ATOM 1744 C C . ASP A 1 230 ? -6.897 -7.659 18.221 1.00 89.94 230 ASP A C 1
ATOM 1746 O O . ASP A 1 230 ? -6.382 -7.518 19.324 1.00 89.94 230 ASP A O 1
ATOM 1750 N N . GLY A 1 231 ? -6.528 -6.938 17.158 1.00 88.69 231 GLY A N 1
ATOM 1751 C CA . GLY A 1 231 ? -5.428 -5.971 17.184 1.00 88.69 231 GLY A CA 1
ATOM 1752 C C . GLY A 1 231 ? -5.615 -4.824 18.186 1.00 88.69 231 GLY A C 1
ATOM 1753 O O . GLY A 1 231 ? -4.630 -4.336 18.732 1.00 88.69 231 GLY A O 1
ATOM 1754 N N . LEU A 1 232 ? -6.859 -4.420 18.469 1.00 89.31 232 LEU A N 1
ATOM 1755 C CA . LEU A 1 232 ? -7.175 -3.411 19.492 1.00 89.31 232 LEU A CA 1
ATOM 1756 C C . LEU A 1 232 ? -7.240 -3.988 20.912 1.00 89.31 232 LEU A C 1
ATOM 1758 O O . LEU A 1 232 ? -6.830 -3.351 21.880 1.00 89.31 232 LEU A O 1
ATOM 1762 N N . THR A 1 233 ? -7.831 -5.174 21.058 1.00 89.31 233 THR A N 1
ATOM 1763 C CA . THR A 1 233 ? -8.159 -5.744 22.377 1.00 89.31 233 THR A CA 1
ATOM 1764 C C . THR A 1 233 ? -7.061 -6.624 22.955 1.00 89.31 233 THR A C 1
ATOM 1766 O O . THR A 1 233 ? -7.007 -6.802 24.170 1.00 89.31 233 THR A O 1
ATOM 1769 N N . ASN A 1 234 ? -6.205 -7.162 22.096 1.00 88.44 234 ASN A N 1
ATOM 1770 C CA . ASN A 1 234 ? -5.056 -7.984 22.431 1.00 88.44 234 ASN A CA 1
ATOM 1771 C C . ASN A 1 234 ? -3.882 -7.574 21.521 1.00 88.44 234 ASN A C 1
ATOM 1773 O O . ASN A 1 234 ? -3.552 -8.313 20.586 1.00 88.44 234 ASN A O 1
ATOM 1777 N N . PRO A 1 235 ? -3.312 -6.370 21.732 1.00 86.62 235 PRO A N 1
ATOM 1778 C CA . PRO A 1 235 ? -2.240 -5.845 20.894 1.00 86.62 235 PRO A CA 1
ATOM 1779 C C . PRO A 1 235 ? -1.071 -6.821 20.801 1.00 86.62 235 PRO A C 1
ATOM 1781 O O . PRO A 1 235 ? -0.633 -7.403 21.793 1.00 86.62 235 PRO A O 1
ATOM 1784 N N . LEU A 1 236 ? -0.558 -6.987 19.584 1.00 85.62 236 LEU A N 1
ATOM 1785 C CA . LEU A 1 236 ? 0.670 -7.733 19.352 1.00 85.62 236 LEU A CA 1
ATOM 1786 C C . LEU A 1 236 ? 1.876 -6.829 19.631 1.00 85.62 236 LEU A C 1
ATOM 1788 O O . LEU A 1 236 ? 1.901 -5.707 19.102 1.00 85.62 236 LEU A O 1
ATOM 1792 N N . PRO A 1 237 ? 2.892 -7.322 20.364 1.00 86.00 237 PRO A N 1
ATOM 1793 C CA . PRO A 1 237 ? 4.105 -6.562 20.612 1.00 86.00 237 PRO A CA 1
ATOM 1794 C C . PRO A 1 237 ? 4.749 -6.047 19.319 1.00 86.00 237 PRO A C 1
ATOM 1796 O O . PRO A 1 237 ? 4.655 -6.683 18.263 1.00 86.00 237 PRO A O 1
ATOM 1799 N N . TYR A 1 238 ? 5.373 -4.875 19.389 1.00 84.06 238 TYR A N 1
ATOM 1800 C CA . TYR A 1 238 ? 6.118 -4.265 18.283 1.00 84.06 238 TYR A CA 1
ATOM 1801 C C . TYR A 1 238 ? 7.318 -3.463 18.790 1.00 84.06 238 TYR A C 1
ATOM 1803 O O . TYR A 1 238 ? 7.462 -3.248 19.989 1.00 84.06 238 TYR A O 1
ATOM 1811 N N . GLY A 1 239 ? 8.172 -3.018 17.867 1.00 76.50 239 GLY A N 1
ATOM 1812 C CA . GLY A 1 239 ? 9.446 -2.356 18.172 1.00 76.50 239 GLY A CA 1
ATOM 1813 C C . GLY A 1 239 ? 10.636 -3.217 17.753 1.00 76.50 239 GLY A C 1
ATOM 1814 O O . GLY A 1 239 ? 10.431 -4.288 17.185 1.00 76.50 239 GLY A O 1
ATOM 1815 N N . GLU A 1 240 ? 11.863 -2.739 17.981 1.00 70.94 240 GLU A N 1
ATOM 1816 C CA . GLU A 1 240 ? 13.085 -3.449 17.552 1.00 70.94 240 GLU A CA 1
ATOM 1817 C C . GLU A 1 240 ? 13.196 -4.843 18.192 1.00 70.94 240 GLU A C 1
ATOM 1819 O O . GLU A 1 240 ? 13.627 -5.774 17.517 1.00 70.94 240 GLU A O 1
ATOM 1824 N N . ASP A 1 241 ? 12.681 -5.007 19.419 1.00 76.38 241 ASP A N 1
ATOM 1825 C CA . ASP A 1 241 ? 12.671 -6.276 20.166 1.00 76.38 241 ASP A CA 1
ATOM 1826 C C . ASP A 1 241 ? 11.263 -6.699 20.645 1.00 76.38 241 ASP A C 1
ATOM 1828 O O . ASP A 1 241 ? 11.121 -7.589 21.485 1.00 76.38 241 ASP A O 1
ATOM 1832 N N . GLY A 1 242 ? 10.199 -6.062 20.141 1.00 78.50 242 GLY A N 1
ATOM 1833 C CA . GLY A 1 242 ? 8.840 -6.277 20.661 1.00 78.50 242 GLY A CA 1
ATOM 1834 C C . GLY A 1 242 ? 8.623 -5.671 22.055 1.00 78.50 242 GLY A C 1
ATOM 1835 O O . GLY A 1 242 ? 7.836 -6.189 22.839 1.00 78.50 242 GLY A O 1
ATOM 1836 N N . ASP A 1 243 ? 9.328 -4.586 22.370 1.00 80.38 243 ASP A N 1
ATOM 1837 C CA . ASP A 1 243 ? 9.317 -3.888 23.659 1.00 80.38 243 ASP A CA 1
ATOM 1838 C C . ASP A 1 243 ? 8.025 -3.099 23.926 1.00 80.38 243 ASP A C 1
ATOM 1840 O O . ASP A 1 243 ? 7.734 -2.734 25.067 1.00 80.38 243 ASP A O 1
ATOM 1844 N N . LYS A 1 244 ? 7.228 -2.835 22.886 1.00 83.12 244 LYS A N 1
ATOM 1845 C CA . LYS A 1 244 ? 5.961 -2.110 22.996 1.00 83.12 244 LYS A CA 1
ATOM 1846 C C . LYS A 1 244 ? 4.793 -3.081 22.981 1.00 83.12 244 LYS A C 1
ATOM 1848 O O . LYS A 1 244 ? 4.424 -3.598 21.929 1.00 83.12 244 LYS A O 1
ATOM 1853 N N . GLU A 1 245 ? 4.198 -3.284 24.150 1.00 84.31 245 GLU A N 1
ATOM 1854 C CA . GLU A 1 245 ? 3.051 -4.181 24.354 1.00 84.31 245 GLU A CA 1
ATOM 1855 C C . GLU A 1 245 ? 1.690 -3.471 24.240 1.00 84.31 245 GLU A C 1
ATOM 1857 O O . GLU A 1 245 ? 0.659 -4.125 24.106 1.00 84.31 245 GLU A O 1
ATOM 1862 N N . GLU A 1 246 ? 1.660 -2.137 24.295 1.00 86.00 246 GLU A N 1
ATOM 1863 C CA . GLU A 1 246 ? 0.422 -1.358 24.156 1.00 86.00 246 GLU A CA 1
ATOM 1864 C C . GLU A 1 246 ? -0.073 -1.319 22.702 1.00 86.00 246 GLU A C 1
ATOM 1866 O O . GLU A 1 246 ? 0.657 -1.639 21.768 1.00 86.00 246 GLU A O 1
ATOM 1871 N N . VAL A 1 247 ? -1.321 -0.905 22.473 1.00 86.88 247 VAL A N 1
ATOM 1872 C CA . VAL A 1 247 ? -1.791 -0.650 21.104 1.00 86.88 247 VAL A CA 1
ATOM 1873 C C . VAL A 1 247 ? -1.035 0.554 20.544 1.00 86.88 247 VAL A C 1
ATOM 1875 O O . VAL A 1 247 ? -0.874 1.577 21.205 1.00 86.88 247 VAL A O 1
ATOM 1878 N N . ASP A 1 248 ? -0.574 0.441 19.304 1.00 91.44 248 ASP A N 1
ATOM 1879 C CA . ASP A 1 248 ? 0.019 1.567 18.599 1.00 91.44 248 ASP A CA 1
ATOM 1880 C C . ASP A 1 248 ? -1.036 2.652 18.288 1.00 91.44 248 ASP A C 1
ATOM 1882 O O . ASP A 1 248 ? -2.024 2.335 17.621 1.00 91.44 248 ASP A O 1
ATOM 1886 N N . PRO A 1 249 ? -0.831 3.925 18.684 1.00 89.81 249 PRO A N 1
ATOM 1887 C CA . PRO A 1 249 ? -1.850 4.971 18.534 1.00 89.81 249 PRO A CA 1
ATOM 1888 C C . PRO A 1 249 ? -2.286 5.232 17.085 1.00 89.81 249 PRO A C 1
ATOM 1890 O O . PRO A 1 249 ? -3.456 5.481 16.817 1.00 89.81 249 PRO A O 1
ATOM 1893 N N . ASP A 1 250 ? -1.353 5.144 16.136 1.00 88.62 250 ASP A N 1
ATOM 1894 C CA . ASP A 1 250 ? -1.613 5.420 14.719 1.00 88.62 250 ASP A CA 1
ATOM 1895 C C . ASP A 1 250 ? -2.343 4.252 14.032 1.00 88.62 250 ASP A C 1
ATOM 1897 O O . ASP A 1 250 ? -3.147 4.449 13.117 1.00 88.62 250 ASP A O 1
ATOM 1901 N N . PHE A 1 251 ? -2.085 3.020 14.480 1.00 91.31 251 PHE A N 1
ATOM 1902 C CA . PHE A 1 251 ? -2.891 1.861 14.108 1.00 91.31 251 PHE A CA 1
ATOM 1903 C C . PHE A 1 251 ? -4.293 1.954 14.717 1.00 91.31 251 PHE A C 1
ATOM 1905 O O . PHE A 1 251 ? -5.273 1.779 13.998 1.00 91.31 251 PHE A O 1
ATOM 1912 N N . GLU A 1 252 ? -4.396 2.280 16.006 1.00 92.06 252 GLU A N 1
ATOM 1913 C CA . GLU A 1 252 ? -5.665 2.455 16.718 1.00 92.06 252 GLU A CA 1
ATOM 1914 C C . GLU A 1 252 ? -6.588 3.456 16.019 1.00 92.06 252 GLU A C 1
ATOM 1916 O O . GLU A 1 252 ? -7.737 3.127 15.722 1.00 92.06 252 GLU A O 1
ATOM 1921 N N . GLU A 1 253 ? -6.067 4.642 15.692 1.00 91.25 253 GLU A N 1
ATOM 1922 C CA . GLU A 1 253 ? -6.784 5.689 14.959 1.00 91.25 253 GLU A CA 1
ATOM 1923 C C . GLU A 1 253 ? -7.346 5.164 13.630 1.00 91.25 253 GLU A C 1
ATOM 1925 O O . GLU A 1 253 ? -8.534 5.321 13.336 1.00 91.25 253 GLU A O 1
ATOM 1930 N N . LYS A 1 254 ? -6.515 4.479 12.833 1.00 89.69 254 LYS A N 1
ATOM 1931 C CA . LYS A 1 254 ? -6.925 3.928 11.532 1.00 89.69 254 LYS A CA 1
ATOM 1932 C C . LYS A 1 254 ? -8.015 2.878 11.678 1.00 89.69 254 LYS A C 1
ATOM 1934 O O . LYS A 1 254 ? -8.991 2.904 10.932 1.00 89.69 254 LYS A O 1
ATOM 1939 N N . VAL A 1 255 ? -7.874 1.961 12.628 1.00 90.62 255 VAL A N 1
ATOM 1940 C CA . VAL A 1 255 ? -8.874 0.914 12.853 1.00 90.62 255 VAL A CA 1
ATOM 1941 C C . VAL A 1 255 ? -10.201 1.517 13.340 1.00 90.62 255 VAL A C 1
ATOM 1943 O O . VAL A 1 255 ? -11.276 1.096 12.915 1.00 90.62 255 VAL A O 1
ATOM 1946 N N . LEU A 1 256 ? -10.159 2.545 14.188 1.00 90.19 256 LEU A N 1
ATOM 1947 C CA . LEU A 1 256 ? -11.359 3.240 14.662 1.00 90.19 256 LEU A CA 1
ATOM 1948 C C . LEU A 1 256 ? -12.058 4.009 13.545 1.00 90.19 256 LEU A C 1
ATOM 1950 O O . LEU A 1 256 ? -13.286 3.942 13.431 1.00 90.19 256 LEU A O 1
ATOM 1954 N N . ARG A 1 257 ? -11.292 4.672 12.676 1.00 86.62 257 ARG A N 1
ATOM 1955 C CA . ARG A 1 257 ? -11.828 5.306 11.470 1.00 86.62 257 ARG A CA 1
ATOM 1956 C C . ARG A 1 257 ? -12.562 4.301 10.582 1.00 86.62 257 ARG A C 1
ATOM 1958 O O . ARG A 1 257 ? -13.618 4.629 10.035 1.00 86.62 257 ARG A O 1
ATOM 1965 N N . GLU A 1 258 ? -12.057 3.074 10.512 1.00 86.94 258 GLU A N 1
ATOM 1966 C CA . GLU A 1 258 ? -12.678 1.982 9.764 1.00 86.94 258 GLU A CA 1
ATOM 1967 C C . GLU A 1 258 ? -14.038 1.612 10.353 1.00 86.94 258 GLU A C 1
ATOM 1969 O O . GLU A 1 258 ? -15.039 1.560 9.637 1.00 86.94 258 GLU A O 1
ATOM 1974 N N . PHE A 1 259 ? -14.119 1.452 11.676 1.00 87.31 259 PHE A N 1
ATOM 1975 C CA . PHE A 1 259 ? -15.386 1.189 12.358 1.00 87.31 259 PHE A CA 1
ATOM 1976 C C . PHE A 1 259 ? -16.395 2.330 12.210 1.00 87.31 259 PHE A C 1
ATOM 1978 O O . PHE A 1 259 ? -17.582 2.061 12.011 1.00 87.31 259 PHE A O 1
ATOM 1985 N N . VAL A 1 260 ? -15.952 3.589 12.244 1.00 84.69 260 VAL A N 1
ATOM 1986 C CA . VAL A 1 260 ? -16.830 4.734 11.960 1.00 84.69 260 VAL A CA 1
ATOM 1987 C C . VAL A 1 260 ? -17.374 4.644 10.534 1.00 84.69 260 VAL A C 1
ATOM 1989 O O . VAL A 1 260 ? -18.591 4.688 10.340 1.00 84.69 260 VAL A O 1
ATOM 1992 N N . CYS A 1 261 ? -16.505 4.427 9.544 1.00 79.69 261 CYS A N 1
ATOM 1993 C CA . CYS A 1 261 ? -16.891 4.297 8.138 1.00 79.69 261 CYS A CA 1
ATOM 1994 C C . CYS A 1 261 ? -17.912 3.166 7.931 1.00 79.69 261 CYS A C 1
ATOM 1996 O O . CYS A 1 261 ? -18.969 3.370 7.334 1.00 79.69 261 CYS A O 1
ATOM 1998 N N . LEU A 1 262 ? -17.652 1.991 8.506 1.00 79.88 262 LEU A N 1
ATOM 1999 C CA . LEU A 1 262 ? -18.556 0.842 8.448 1.00 79.88 262 LEU A CA 1
ATOM 2000 C C . LEU A 1 262 ? -19.907 1.118 9.102 1.00 79.88 262 LEU A C 1
ATOM 2002 O O . LEU A 1 262 ? -20.929 0.637 8.607 1.00 79.88 262 LEU A O 1
ATOM 2006 N N . SER A 1 263 ? -19.914 1.891 10.191 1.00 77.69 263 SER A N 1
ATOM 2007 C CA . SER A 1 263 ? -21.146 2.285 10.863 1.00 77.69 263 SER A CA 1
ATOM 2008 C C . SER A 1 263 ? -21.994 3.186 9.960 1.00 77.69 263 SER A C 1
ATOM 2010 O O . SER A 1 263 ? -23.189 2.958 9.828 1.00 77.69 263 SER A O 1
ATOM 2012 N N . ILE A 1 264 ? -21.396 4.119 9.220 1.00 73.75 264 ILE A N 1
ATOM 2013 C CA . ILE A 1 264 ? -22.125 4.978 8.275 1.00 73.75 264 ILE A CA 1
ATOM 2014 C C . ILE A 1 264 ? -22.619 4.177 7.062 1.00 73.75 264 ILE A C 1
ATOM 2016 O O . ILE A 1 264 ? -23.778 4.292 6.667 1.00 73.75 264 ILE A O 1
ATOM 2020 N N . LEU A 1 265 ? -21.757 3.340 6.479 1.00 68.25 265 LEU A N 1
ATOM 2021 C CA . LEU A 1 265 ? -22.036 2.649 5.217 1.00 68.25 265 LEU A CA 1
ATOM 2022 C C . LEU A 1 265 ? -23.060 1.521 5.339 1.00 68.25 265 LEU A C 1
ATOM 2024 O O . LEU A 1 265 ? -23.639 1.105 4.335 1.00 68.25 265 LEU A O 1
ATOM 2028 N N . SER A 1 266 ? -23.262 0.974 6.539 1.00 65.25 266 SER A N 1
ATOM 2029 C CA . SER A 1 266 ? -24.051 -0.244 6.690 1.00 65.25 266 SER A CA 1
ATOM 2030 C C . SER A 1 266 ? -24.509 -0.503 8.125 1.00 65.25 266 SER A C 1
ATOM 2032 O O . SER A 1 266 ? -23.859 -0.134 9.097 1.00 65.25 266 SER A O 1
ATOM 2034 N N . ASP A 1 267 ? -25.596 -1.263 8.277 1.00 66.38 267 ASP A N 1
ATOM 2035 C CA . ASP A 1 267 ? -25.952 -1.900 9.557 1.00 66.38 267 ASP A CA 1
ATOM 2036 C C . ASP A 1 267 ? -25.093 -3.137 9.867 1.00 66.38 267 ASP A C 1
ATOM 2038 O O . ASP A 1 267 ? -25.368 -3.894 10.799 1.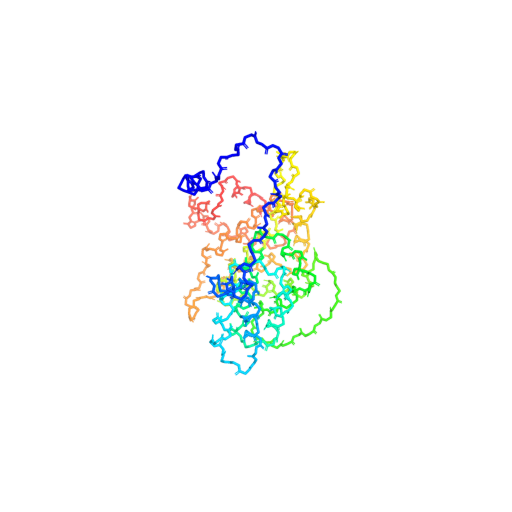00 66.38 267 ASP A O 1
ATOM 2042 N N . PHE A 1 268 ? -24.025 -3.327 9.095 1.00 65.44 268 PHE A N 1
ATOM 2043 C CA . PHE A 1 268 ? -23.122 -4.462 9.150 1.00 65.44 268 PHE A CA 1
ATOM 2044 C C . PHE A 1 268 ? -22.576 -4.694 10.555 1.00 65.44 268 PHE A C 1
ATOM 2046 O O . PHE A 1 268 ? -22.690 -5.800 11.073 1.00 65.44 268 PHE A O 1
ATOM 2053 N N . LEU A 1 269 ? -22.094 -3.645 11.232 1.00 66.75 269 LEU A N 1
ATOM 2054 C CA . LEU A 1 269 ? -21.561 -3.769 12.592 1.00 66.75 269 LEU A CA 1
ATOM 2055 C C . LEU A 1 269 ? -22.589 -4.286 13.608 1.00 66.75 269 LEU A C 1
ATOM 2057 O O . LEU A 1 269 ? -22.203 -4.988 14.540 1.00 66.75 269 LEU A O 1
ATOM 2061 N N . ARG A 1 270 ? -23.895 -4.030 13.420 1.00 66.31 270 ARG A N 1
ATOM 2062 C CA . ARG A 1 270 ? -24.927 -4.558 14.334 1.00 66.31 270 ARG A CA 1
ATOM 2063 C C . ARG A 1 270 ? -25.075 -6.073 14.241 1.00 66.31 270 ARG A C 1
ATOM 2065 O O . ARG A 1 270 ? -25.472 -6.700 15.223 1.00 66.31 270 ARG A O 1
ATOM 2072 N N . GLN A 1 271 ? -24.793 -6.653 13.076 1.00 65.75 271 GLN A N 1
ATOM 2073 C CA . GLN A 1 271 ? -24.995 -8.078 12.794 1.00 65.75 271 GLN A CA 1
ATOM 2074 C C . GLN A 1 271 ? -23.762 -8.929 13.129 1.00 65.75 271 GLN A C 1
ATOM 2076 O O . GLN A 1 271 ? -23.839 -10.157 13.152 1.00 65.75 271 GLN A O 1
ATOM 2081 N N . GLN A 1 272 ? -22.627 -8.289 13.409 1.00 67.88 272 GLN A N 1
ATOM 2082 C CA . GLN A 1 272 ? -21.354 -8.965 13.610 1.00 67.88 272 GLN A CA 1
ATOM 2083 C C . GLN A 1 272 ? -21.146 -9.344 15.081 1.00 67.88 272 GLN A C 1
ATOM 2085 O O . GLN A 1 272 ? -21.189 -8.498 15.972 1.00 67.88 272 GLN A O 1
ATOM 2090 N N . ARG A 1 273 ? -20.860 -10.630 15.340 1.00 64.06 273 ARG A N 1
ATOM 2091 C CA . ARG A 1 273 ? -20.563 -11.154 16.689 1.00 64.06 273 ARG A CA 1
ATOM 2092 C C . ARG A 1 273 ? -19.456 -10.407 17.447 1.00 64.06 273 ARG A C 1
ATOM 2094 O O . ARG A 1 273 ? -19.610 -10.249 18.655 1.00 64.06 273 ARG A O 1
ATOM 2101 N N . PRO A 1 274 ? -18.351 -9.947 16.828 1.00 68.81 274 PRO A N 1
ATOM 2102 C CA . PRO A 1 274 ? -17.286 -9.319 17.604 1.00 68.81 274 PRO A CA 1
ATOM 2103 C C . PRO A 1 274 ? -17.628 -7.899 18.104 1.00 68.81 274 PRO A C 1
ATOM 2105 O O . PRO A 1 274 ? -16.833 -7.328 18.851 1.00 68.81 274 PRO A O 1
ATOM 2108 N N . LYS A 1 275 ? -18.820 -7.350 17.801 1.00 77.81 275 LYS A N 1
ATOM 2109 C CA . LYS A 1 275 ? -19.263 -6.030 18.289 1.00 77.81 275 LYS A CA 1
ATOM 2110 C C . LYS A 1 275 ? -19.221 -5.896 19.814 1.00 77.81 275 LYS A C 1
ATOM 2112 O O . LYS A 1 275 ? -18.878 -4.835 20.321 1.00 77.81 275 LYS A O 1
ATOM 2117 N N . ASP A 1 276 ? -19.498 -6.971 20.556 1.00 83.50 276 ASP A N 1
ATOM 2118 C CA . ASP A 1 276 ? -19.496 -6.943 22.024 1.00 83.50 276 ASP A CA 1
ATOM 2119 C C . ASP A 1 276 ? -18.095 -6.680 22.599 1.00 83.50 276 ASP A C 1
ATOM 2121 O O . ASP A 1 276 ? -17.962 -5.963 23.592 1.00 83.50 276 ASP A O 1
ATOM 2125 N N . ARG A 1 277 ? -17.049 -7.204 21.946 1.00 86.81 277 ARG A N 1
ATOM 2126 C CA . ARG A 1 277 ? -15.648 -6.986 22.338 1.00 86.81 277 ARG A CA 1
ATOM 2127 C C . ARG A 1 277 ? -15.212 -5.554 22.061 1.00 86.81 277 ARG A C 1
ATOM 2129 O O . ARG A 1 277 ? -14.607 -4.926 22.925 1.00 86.81 277 ARG A O 1
ATOM 2136 N N . LEU A 1 278 ? -15.579 -5.027 20.892 1.00 86.94 278 LEU A N 1
ATOM 2137 C CA . LEU A 1 278 ? -15.363 -3.619 20.562 1.00 86.94 278 LEU A CA 1
ATOM 2138 C C . LEU A 1 278 ? -16.094 -2.709 21.562 1.00 86.94 278 LEU A C 1
ATOM 2140 O O . LEU A 1 278 ? -15.515 -1.744 22.051 1.00 86.94 278 LEU A O 1
ATOM 2144 N N . ARG A 1 279 ? -17.333 -3.054 21.947 1.00 87.12 279 ARG A N 1
ATOM 2145 C CA . ARG A 1 279 ? -18.107 -2.322 22.963 1.00 87.12 279 ARG A CA 1
ATOM 2146 C C . ARG A 1 279 ? -17.387 -2.259 24.301 1.00 87.12 279 ARG A C 1
ATOM 2148 O O . ARG A 1 279 ? -17.307 -1.194 24.907 1.00 87.12 279 ARG A O 1
ATOM 2155 N N . GLU A 1 280 ? -16.933 -3.412 24.785 1.00 89.44 280 GLU A N 1
ATOM 2156 C CA . GLU A 1 280 ? -16.250 -3.519 26.072 1.00 89.44 280 GLU A CA 1
ATOM 2157 C C . GLU A 1 280 ? -14.954 -2.705 26.065 1.00 89.44 280 GLU A C 1
ATOM 2159 O O . GLU A 1 280 ? -14.683 -1.968 27.013 1.00 89.44 280 GLU A O 1
ATOM 2164 N N . TRP A 1 281 ? -14.194 -2.788 24.974 1.00 90.38 281 TRP A N 1
ATOM 2165 C CA . TRP A 1 281 ? -12.952 -2.045 24.804 1.00 90.38 281 TRP A CA 1
ATOM 2166 C C . TRP A 1 281 ? -13.173 -0.530 24.751 1.00 90.38 281 TRP A C 1
ATOM 2168 O O . TRP A 1 281 ? -12.572 0.185 25.549 1.00 90.38 281 TRP A O 1
ATOM 2178 N N . ILE A 1 282 ? -14.116 -0.040 23.932 1.00 89.00 282 ILE A N 1
ATOM 2179 C CA . ILE A 1 282 ? -14.480 1.391 23.897 1.00 89.00 282 ILE A CA 1
ATOM 2180 C C . ILE A 1 282 ? -14.934 1.860 25.289 1.00 89.00 282 ILE A C 1
ATOM 2182 O O . ILE A 1 282 ? -14.603 2.962 25.725 1.00 89.00 282 ILE A O 1
ATOM 2186 N N . GLY A 1 283 ? -15.676 1.017 26.017 1.00 87.88 283 GLY A N 1
ATOM 2187 C CA . GLY A 1 283 ? -16.084 1.290 27.393 1.00 87.88 283 GLY A CA 1
ATOM 2188 C C . GLY A 1 283 ? -14.899 1.469 28.346 1.00 87.88 283 GLY A C 1
ATOM 2189 O O . GLY A 1 283 ? -14.906 2.410 29.138 1.00 87.88 283 GLY A O 1
ATOM 2190 N N . LYS A 1 284 ? -13.878 0.607 28.253 1.00 89.25 284 LYS A N 1
ATOM 2191 C CA . LYS A 1 284 ? -12.640 0.711 29.047 1.00 89.25 284 LYS A CA 1
ATOM 2192 C C . LYS A 1 284 ? -11.859 1.978 28.708 1.00 89.25 284 LYS A C 1
ATOM 2194 O O . LYS A 1 284 ? -11.457 2.687 29.625 1.00 89.25 284 LYS A O 1
ATOM 2199 N N . GLU A 1 285 ? -11.699 2.298 27.426 1.00 88.81 285 GLU A N 1
ATOM 2200 C CA . GLU A 1 285 ? -10.985 3.510 27.004 1.00 88.81 285 GLU A CA 1
ATOM 2201 C C . GLU A 1 285 ? -11.708 4.784 27.464 1.00 88.81 285 GLU A C 1
ATOM 2203 O O . GLU A 1 285 ? -11.068 5.687 27.993 1.00 88.81 285 GLU A O 1
ATOM 2208 N N . LYS A 1 286 ? -13.049 4.813 27.429 1.00 86.56 286 LYS A N 1
ATOM 2209 C CA . LYS A 1 286 ? -13.845 5.940 27.953 1.00 86.56 286 LYS A CA 1
ATOM 2210 C C . LYS A 1 286 ? -13.730 6.135 29.464 1.00 86.56 286 LYS A C 1
ATOM 2212 O O . LYS A 1 286 ? -13.910 7.251 29.948 1.00 86.56 286 LYS A O 1
ATOM 2217 N N . MET A 1 287 ? -13.458 5.069 30.221 1.00 86.75 287 MET A N 1
ATOM 2218 C CA . MET A 1 287 ? -13.177 5.183 31.657 1.00 86.75 287 MET A CA 1
ATOM 2219 C C . MET A 1 287 ? -11.773 5.730 31.934 1.00 86.75 287 MET A C 1
ATOM 2221 O O . MET A 1 287 ? -11.584 6.377 32.961 1.00 86.75 287 MET A O 1
ATOM 2225 N N . LYS A 1 288 ? -10.803 5.471 31.048 1.00 85.56 288 LYS A N 1
ATOM 2226 C CA . LYS A 1 288 ? -9.429 5.982 31.170 1.00 85.56 288 LYS A CA 1
ATOM 2227 C C . LYS A 1 288 ? -9.334 7.451 30.770 1.00 85.56 288 LYS A C 1
ATOM 2229 O O . LYS A 1 288 ? -8.719 8.237 31.482 1.00 85.56 288 LYS A O 1
ATOM 2234 N N . ASP A 1 289 ? -9.962 7.810 29.656 1.00 81.94 289 ASP A N 1
ATOM 2235 C CA . ASP A 1 289 ? -10.006 9.169 29.132 1.00 81.94 289 ASP A CA 1
ATOM 2236 C C . ASP A 1 289 ? -11.402 9.443 28.572 1.00 81.94 289 ASP A C 1
ATOM 2238 O O . ASP A 1 289 ? -11.825 8.871 27.575 1.00 81.94 289 ASP A O 1
ATOM 2242 N N . SER A 1 290 ? -12.163 10.299 29.249 1.00 71.81 290 SER A N 1
ATOM 2243 C CA . SER A 1 290 ? -13.557 10.564 28.874 1.00 71.81 290 SER A CA 1
ATOM 2244 C C . SER A 1 290 ? -13.725 11.739 27.909 1.00 71.81 290 SER A C 1
ATOM 2246 O O . SER A 1 290 ? -14.780 11.850 27.282 1.00 71.81 290 SER A O 1
ATOM 2248 N N . SER A 1 291 ? -12.713 12.605 27.785 1.00 74.25 291 SER A N 1
ATOM 2249 C CA . SER A 1 291 ? -12.798 13.872 27.045 1.00 74.25 291 SER A CA 1
ATOM 2250 C C . SER A 1 291 ? -11.872 13.945 25.832 1.00 74.25 291 SER A C 1
ATOM 2252 O O . SER A 1 291 ? -12.193 14.678 24.902 1.00 74.25 291 SER A O 1
ATOM 2254 N N . GLY A 1 292 ? -10.765 13.193 25.811 1.00 83.94 292 GLY A N 1
ATOM 2255 C CA . GLY A 1 292 ? -9.774 13.224 24.730 1.00 83.94 292 GLY A CA 1
ATOM 2256 C C . GLY A 1 292 ? -9.964 12.176 23.629 1.00 83.94 292 GLY A C 1
ATOM 2257 O O . GLY A 1 292 ? -9.265 12.229 22.623 1.00 83.94 292 GLY A O 1
ATOM 2258 N N . LEU A 1 293 ? -10.918 11.242 23.755 1.00 84.25 293 LEU A N 1
ATOM 2259 C CA . LEU A 1 293 ? -11.052 10.123 22.804 1.00 84.25 293 LEU A CA 1
ATOM 2260 C C . LEU A 1 293 ? -11.345 10.544 21.366 1.00 84.25 293 LEU A C 1
ATOM 2262 O O . LEU A 1 293 ? -10.789 9.967 20.439 1.00 84.25 293 LEU A O 1
ATOM 2266 N N . ALA A 1 294 ? -12.221 11.531 21.172 1.00 85.38 294 ALA A N 1
ATOM 2267 C CA . ALA A 1 294 ? -12.565 12.003 19.833 1.00 85.38 294 ALA A CA 1
ATOM 2268 C C . ALA A 1 294 ? -11.333 12.594 19.121 1.00 85.38 294 ALA A C 1
ATOM 2270 O O . ALA A 1 294 ? -11.090 12.305 17.952 1.00 85.38 294 ALA A O 1
ATOM 2271 N N . GLU A 1 295 ? -10.517 13.351 19.859 1.00 86.88 295 GLU A N 1
ATOM 2272 C CA . GLU A 1 295 ? -9.262 13.918 19.363 1.00 86.88 295 GLU A CA 1
ATOM 2273 C C . GLU A 1 295 ? -8.211 12.829 19.114 1.00 86.88 295 GLU A C 1
ATOM 2275 O O . GLU A 1 295 ? -7.632 12.783 18.034 1.00 86.88 295 GLU A O 1
ATOM 2280 N N . ARG A 1 296 ? -8.027 11.896 20.059 1.00 85.19 296 ARG A N 1
ATOM 2281 C CA . ARG A 1 296 ? -7.094 10.761 19.935 1.00 85.19 296 ARG A CA 1
ATOM 2282 C C . ARG A 1 296 ? -7.397 9.871 18.729 1.00 85.19 296 ARG A C 1
ATOM 2284 O O . ARG A 1 296 ? -6.478 9.305 18.151 1.00 85.19 296 ARG A O 1
ATOM 2291 N N . TRP A 1 297 ? -8.669 9.715 18.376 1.00 87.44 297 TRP A N 1
ATOM 2292 C CA . TRP A 1 297 ? -9.102 8.865 17.267 1.00 87.44 297 TRP A CA 1
ATOM 2293 C C . TRP A 1 297 ? -9.356 9.637 15.970 1.00 87.44 297 TRP A C 1
ATOM 2295 O O . TRP A 1 297 ? -9.828 9.038 15.006 1.00 87.44 297 TRP A O 1
ATOM 2305 N N . SER A 1 298 ? -9.060 10.942 15.928 1.00 86.44 298 SER A N 1
ATOM 2306 C CA . SER A 1 298 ? -9.295 11.801 14.758 1.00 86.44 298 SER A CA 1
ATOM 2307 C C . SER A 1 298 ? -10.727 11.696 14.203 1.00 86.44 298 SER A C 1
ATOM 2309 O O . SER A 1 298 ? -10.947 11.671 12.985 1.00 86.44 298 SER A O 1
ATOM 2311 N N . VAL A 1 299 ? -11.717 11.622 15.099 1.00 85.81 299 VAL A N 1
ATOM 2312 C CA . VAL A 1 299 ? -13.152 11.549 14.770 1.00 85.81 299 VAL A CA 1
ATOM 2313 C C . VAL A 1 299 ? -13.910 12.687 15.439 1.00 85.81 299 VAL A C 1
ATOM 2315 O O . VAL A 1 299 ? -13.544 13.178 16.505 1.00 85.81 299 VAL A O 1
ATOM 2318 N N . SER A 1 300 ? -15.009 13.118 14.831 1.00 86.81 300 SER A N 1
ATOM 2319 C CA . SER A 1 300 ? -15.909 14.068 15.476 1.00 86.81 300 SER A CA 1
ATOM 2320 C C . SER A 1 300 ? -16.647 13.418 16.653 1.00 86.81 300 SER A C 1
ATOM 2322 O O . SER A 1 300 ? -16.901 12.212 16.674 1.00 86.81 300 SER A O 1
ATOM 2324 N N . GLY A 1 301 ? -17.062 14.230 17.632 1.00 84.38 301 GLY A N 1
ATOM 2325 C CA . GLY A 1 301 ? -17.870 13.738 18.755 1.00 84.38 301 GLY A CA 1
ATOM 2326 C C . GLY A 1 301 ? -19.173 13.062 18.304 1.00 84.38 301 GLY A C 1
ATOM 2327 O O . GLY A 1 301 ? -19.579 12.065 18.891 1.00 84.38 301 GLY A O 1
ATOM 2328 N N . GLY A 1 302 ? -19.781 13.549 17.214 1.00 85.00 302 GLY A N 1
ATOM 2329 C CA . GLY A 1 302 ? -20.983 12.949 16.629 1.00 85.00 302 GLY A CA 1
ATOM 2330 C C . GLY A 1 302 ? -20.736 11.566 16.019 1.00 85.00 302 GLY A C 1
ATOM 2331 O O . GLY A 1 302 ? -21.508 10.647 16.279 1.00 85.00 302 GLY A O 1
ATOM 2332 N N . GLU A 1 303 ? -19.644 11.395 15.266 1.00 87.19 303 GLU A N 1
ATOM 2333 C CA . GLU A 1 303 ? -19.242 10.089 14.714 1.00 87.19 303 GLU A CA 1
ATOM 2334 C C . GLU A 1 303 ? -18.942 9.077 15.824 1.00 87.19 303 GLU A C 1
ATOM 2336 O O . GLU A 1 303 ? -19.336 7.911 15.740 1.00 87.19 303 GLU A O 1
ATOM 2341 N N . LEU A 1 304 ? -18.281 9.527 16.894 1.00 85.50 304 LEU A N 1
ATOM 2342 C CA . LEU A 1 304 ? -17.995 8.691 18.052 1.00 85.50 304 LEU A CA 1
ATOM 2343 C C . LEU A 1 304 ? -19.281 8.248 18.764 1.00 85.50 304 LEU A C 1
ATOM 2345 O O . LEU A 1 304 ? -19.437 7.069 19.093 1.00 85.50 304 LEU A O 1
ATOM 2349 N N . ASP A 1 305 ? -20.219 9.167 18.986 1.00 85.75 305 ASP A N 1
ATOM 2350 C CA . ASP A 1 305 ? -21.505 8.836 19.594 1.00 85.75 305 ASP A CA 1
ATOM 2351 C C . ASP A 1 305 ? -22.300 7.854 18.724 1.00 85.75 305 ASP A C 1
ATOM 2353 O O . ASP A 1 305 ? -22.861 6.887 19.249 1.00 85.75 305 ASP A O 1
ATOM 2357 N N . GLU A 1 306 ? -22.304 8.037 17.401 1.00 85.69 306 GLU A N 1
ATOM 2358 C CA . GLU A 1 306 ? -22.952 7.111 16.471 1.00 85.69 306 GLU A CA 1
ATOM 2359 C C . GLU A 1 306 ? -22.332 5.709 16.534 1.00 85.69 306 GLU A C 1
ATOM 2361 O O . GLU A 1 306 ? -23.065 4.722 16.681 1.00 85.69 306 GLU A O 1
ATOM 2366 N N . LEU A 1 307 ? -21.000 5.605 16.506 1.00 86.00 307 LEU A N 1
ATOM 2367 C CA . LEU A 1 307 ? -20.292 4.332 16.643 1.00 86.00 307 LEU A CA 1
ATOM 2368 C C . LEU A 1 307 ? -20.671 3.630 17.955 1.00 86.00 307 LEU A C 1
ATOM 2370 O O . LEU A 1 307 ? -21.033 2.450 17.960 1.00 86.00 307 LEU A O 1
ATOM 2374 N N . VAL A 1 308 ? -20.658 4.363 19.071 1.00 86.00 308 VAL A N 1
ATOM 2375 C CA . VAL A 1 308 ? -21.029 3.832 20.389 1.00 86.00 308 VAL A CA 1
ATOM 2376 C C . VAL A 1 308 ? -22.478 3.337 20.405 1.00 86.00 308 VAL A C 1
ATOM 2378 O O . VAL A 1 308 ? -22.755 2.284 20.982 1.00 86.00 308 VAL A O 1
ATOM 2381 N N . GLN A 1 309 ? -23.415 4.053 19.779 1.00 84.44 309 GLN A N 1
ATOM 2382 C CA . GLN A 1 309 ? -24.817 3.625 19.688 1.00 84.44 309 GLN A CA 1
ATOM 2383 C C . GLN A 1 309 ? -24.985 2.366 18.829 1.00 84.44 309 GLN A C 1
ATOM 2385 O O . GLN A 1 309 ? -25.709 1.440 19.210 1.00 84.44 309 GLN A O 1
ATOM 2390 N N . ARG A 1 310 ? -24.283 2.294 17.693 1.00 81.69 310 ARG A N 1
ATOM 2391 C CA . ARG A 1 310 ? -24.323 1.154 16.762 1.00 81.69 310 ARG A CA 1
ATOM 2392 C C . ARG A 1 310 ? -23.754 -0.118 17.374 1.00 81.69 310 ARG A C 1
ATOM 2394 O O . ARG A 1 310 ? -24.266 -1.195 17.103 1.00 81.69 310 ARG A O 1
ATOM 2401 N N . VAL A 1 311 ? -22.732 0.014 18.213 1.00 81.75 311 VAL A N 1
ATOM 2402 C CA . VAL A 1 311 ? -22.092 -1.106 18.912 1.00 81.75 311 VAL A CA 1
ATOM 2403 C C . VAL A 1 311 ? -22.890 -1.542 20.160 1.00 81.75 311 VAL A C 1
ATOM 2405 O O . VAL A 1 311 ? -22.787 -2.688 20.600 1.00 81.75 311 VAL A O 1
ATOM 2408 N N . LYS A 1 312 ? -23.722 -0.659 20.733 1.00 77.38 312 LYS A N 1
ATOM 2409 C CA . LYS A 1 312 ? -24.651 -0.988 21.834 1.00 77.38 312 LYS A CA 1
ATOM 2410 C C . LYS A 1 312 ? -25.915 -1.723 21.381 1.00 77.38 312 LYS A C 1
ATOM 2412 O O . LYS A 1 312 ? -26.422 -2.527 22.162 1.00 77.38 312 LYS A O 1
ATOM 2417 N N . SER A 1 313 ? -26.406 -1.413 20.180 1.00 61.31 313 SER A N 1
ATOM 2418 C CA . SER A 1 313 ? -27.614 -1.996 19.567 1.00 61.31 313 SER A CA 1
ATOM 2419 C C . SER A 1 313 ? -27.351 -3.401 19.030 1.00 61.31 313 SER A C 1
ATOM 2421 O O . SER A 1 313 ? -28.195 -4.300 19.212 1.00 61.31 313 SER A O 1
#

Organism: NCBI:txid1447944

Radius of gyration: 26.91 Å; chains: 1; bounding box: 54×64×83 Å

Sequence (313 aa):
MQSLLRWGIENSTPQDANTNAPPPTRRSDLNPEIIDLLLGKSDAELMKEAMAIAVDANRSEDDRIDALDNLEMVNLEKLNLWEPLHALLTSGPDSVKAHAVWVIGTALQNNPAAQDAYLKLEPLPTLTSFLSPSSGNSAASSQQIRSKLDSDGWSRLCQALQDPNITVRRKTAFLLNSLLTPNETTTSSSASPIHPNSHAAHLFQPGRASTSALTLEAMTKHNILGTLIDGLTNPLPYGEDGDKEEVDPDFEEKVLREFVCLSILSDFLRQQRPKDRLREWIGKEKMKDSSGLAERWSVSGGELDELVQRVKS

InterPro domains:
  IPR011989 Armadillo-like helical [G3DSA:1.25.10.10] (40-282)
  IPR013918 Nucleotide exchange factor Fes1 [PF08609] (1-73)
  IPR016024 Armadillo-type fold [SSF48371] (42-263)
  IPR050693 SIL1/FES1/HPBP1 [PTHR19316] (1-262)

Foldseek 3Di:
DVVVVVVVVVPDDPPDPDPDDDDPDPPPVPDVVNVCVVVPDDLLVLLVVLLVQLLDPVDDLVSNLVSLVSLQPDACQVNVSLVSLLVCLVPPDPSSVVSSVNSLCSNPPQAVVSVVSNCVVVSQVSVLVVLDDDDDDDDDDDDDDDLDPDLVSLLSLLVQCVDQAVVSVLVSLLVLLQLQDQPPPPDDDPDQDPDDGPVNVCVVPVCSRNRNVSSLVSCVVNVSVVSLLCCQQANFFYDPVSPDRHRDLSSQLSSVSSLLSDLVVDLSLLPDPCLVSVLVSVVVVCVVPVDCPCVSNVHDPVSVVSSNVSSVD

Secondary structure (DSSP, 8-state):
-HHHHHHHHHTS----S-TTPPP----TT--HHHHHHHH-S-HHHHHHHHHHHHH-TTS-HHHHHHHHHTTTTS-SGGGT-HHHHHHHHHHS-HHHHHHHHHHHHHHHTT-HHHHHHHHTT--HHHHHHTTS-S-----------SS---HHHHHHHHHHTT-SSHHHHHHHHHHHHHHHS------------SS--HHHHHHH-GGGG--HHHHHHHHHHTTHHHHHHHHHHSPPPBSSSS-B-SPPHHHHHHHHHHHHHHHHH-SHHHH-TTHHHHHHHHHHHHHH-SSSHHHHTT--HHHHHHHHHHHH-

pLDDT: mean 75.09, std 16.77, range [28.59, 96.19]